Protein AF-A0A179UU86-F1 (afdb_monomer_lite)

Radius of gyration: 27.48 Å; chains: 1; bounding box: 62×88×57 Å

Foldseek 3Di:
DDDPQDWAFLVVLLVVQQVAAFDQPDDLCPVFPLQQLLRLLVSLQVQLLVLVLSRALSQLLCVLQPHDHPSVVNSLVSLLVNLLVNLVSLVPDPPNVVSLVNNLVCLVVGAQQSNLSSVLSSVDNPDSPSVSPCRPPCLRNVLSCVVCNPDDSIDRVLLSVLLSVQVCVCSVPPPRYDRRHSDCVVVCCVNPHDPVVSVVVVVVVLVVLVVVQVVCPVVPDNVSVVVSVVVVVVVVVVVVSCVVSVVVVCVVDDDDPVPPPVVVVPDPCVVVVVVVVVVVVVPDDPDDDDDDDDDDDDDDDDDD

Structure (mmCIF, N/CA/C/O backbone):
data_AF-A0A179UU86-F1
#
_entry.id   AF-A0A179UU86-F1
#
loop_
_atom_site.group_PDB
_atom_site.id
_atom_site.type_symbol
_atom_site.label_atom_id
_atom_site.label_alt_id
_atom_site.label_comp_id
_atom_site.label_asym_id
_atom_site.label_entity_id
_atom_site.label_seq_id
_atom_site.pdbx_PDB_ins_code
_atom_site.Cartn_x
_atom_site.Cartn_y
_atom_site.Cartn_z
_atom_site.occupancy
_atom_site.B_iso_or_equiv
_atom_site.auth_seq_id
_atom_site.auth_comp_id
_atom_site.auth_asym_id
_atom_site.auth_atom_id
_atom_site.pdbx_PDB_model_num
ATOM 1 N N . MET A 1 1 ? -21.259 -6.039 28.667 1.00 32.53 1 MET A N 1
ATOM 2 C CA . MET A 1 1 ? -21.172 -7.362 28.011 1.00 32.53 1 MET A CA 1
ATOM 3 C C . MET A 1 1 ? -19.995 -7.300 27.057 1.00 32.53 1 MET A C 1
ATOM 5 O O . MET A 1 1 ? -20.098 -6.601 26.060 1.00 32.53 1 MET A O 1
ATOM 9 N N . HIS A 1 2 ? -18.867 -7.921 27.401 1.00 35.38 2 HIS A N 1
ATOM 10 C CA . HIS A 1 2 ? -17.726 -8.016 26.491 1.00 35.38 2 HIS A CA 1
ATOM 11 C C . HIS A 1 2 ? -18.063 -9.068 25.434 1.00 35.38 2 HIS A C 1
ATOM 13 O O . HIS A 1 2 ? -18.173 -10.248 25.761 1.00 35.38 2 HIS A O 1
ATOM 19 N N . ALA A 1 3 ? -18.306 -8.635 24.197 1.00 46.94 3 ALA A N 1
ATOM 20 C CA . ALA A 1 3 ? -18.316 -9.547 23.064 1.00 46.94 3 ALA A CA 1
ATOM 21 C C . ALA A 1 3 ? -16.922 -10.180 22.987 1.00 46.94 3 ALA A C 1
ATOM 23 O O . ALA A 1 3 ? -15.922 -9.464 23.037 1.00 46.94 3 ALA A O 1
ATOM 24 N N . SER A 1 4 ? -16.848 -11.510 22.951 1.00 44.50 4 SER A N 1
ATOM 25 C CA . SER A 1 4 ? -15.588 -12.214 22.729 1.00 44.50 4 SER A CA 1
ATOM 26 C C . SER A 1 4 ? -14.979 -11.711 21.425 1.00 44.50 4 SER A C 1
ATOM 28 O O . SER A 1 4 ? -15.522 -11.969 20.354 1.00 44.50 4 SER A O 1
ATOM 30 N N . THR A 1 5 ? -13.876 -10.973 21.520 1.00 59.59 5 THR A N 1
ATOM 31 C CA . THR A 1 5 ? -13.101 -10.536 20.363 1.00 59.59 5 THR A CA 1
ATOM 32 C C . THR A 1 5 ? -12.573 -11.778 19.667 1.00 59.59 5 THR A C 1
ATOM 34 O O . THR A 1 5 ? -11.794 -12.546 20.241 1.00 59.59 5 THR A O 1
ATOM 37 N N . SER A 1 6 ? -13.061 -12.026 18.452 1.00 77.12 6 SER A N 1
ATOM 38 C CA . SER A 1 6 ? -12.552 -13.130 17.651 1.00 77.12 6 SER A CA 1
ATOM 39 C C . SER A 1 6 ? -11.082 -12.853 17.330 1.00 77.12 6 SER A C 1
ATOM 41 O O . SER A 1 6 ? -10.689 -11.728 17.020 1.00 77.12 6 SER A O 1
ATOM 43 N N . ARG A 1 7 ? -10.243 -13.868 17.534 1.00 85.81 7 ARG A N 1
ATOM 44 C CA . ARG A 1 7 ? -8.788 -13.769 17.426 1.00 85.81 7 ARG A CA 1
ATOM 45 C C . ARG A 1 7 ? -8.327 -14.519 16.190 1.00 85.81 7 ARG A C 1
ATOM 47 O O . ARG A 1 7 ? -8.709 -15.671 16.006 1.00 85.81 7 ARG A O 1
ATOM 54 N N . LEU A 1 8 ? -7.483 -13.891 15.381 1.00 86.19 8 LEU A N 1
ATOM 55 C CA . LEU A 1 8 ? -6.856 -14.526 14.223 1.00 86.19 8 LEU A CA 1
ATOM 56 C C . LEU A 1 8 ? -5.473 -15.040 14.607 1.00 86.19 8 LEU A 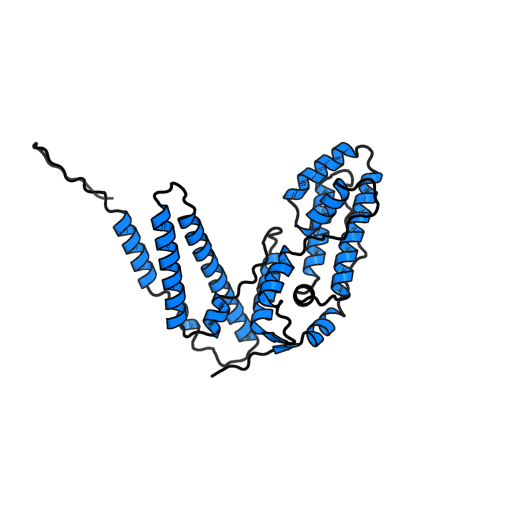C 1
ATOM 58 O O . LEU A 1 8 ? -4.650 -14.279 15.110 1.00 86.19 8 LEU A O 1
ATOM 62 N N . SER A 1 9 ? -5.217 -16.324 14.371 1.00 90.75 9 SER A N 1
ATOM 63 C CA . SER A 1 9 ? -3.893 -16.922 14.551 1.00 90.75 9 SER A CA 1
ATOM 64 C C . SER A 1 9 ? -2.966 -16.524 13.404 1.00 90.75 9 SER A C 1
ATOM 66 O O . SER A 1 9 ? -3.339 -16.643 12.234 1.00 90.75 9 SER A O 1
ATOM 68 N N . LEU A 1 10 ? -1.740 -16.103 13.730 1.00 90.00 10 LEU A N 1
ATOM 69 C CA . LEU A 1 10 ? -0.718 -15.833 12.714 1.00 90.00 10 LEU A CA 1
ATOM 70 C C . LEU A 1 10 ? -0.352 -17.097 11.925 1.00 90.00 10 LEU A C 1
ATOM 72 O O . LEU A 1 10 ? -0.139 -17.014 10.722 1.00 90.00 10 LEU A O 1
ATOM 76 N N . ASP A 1 11 ? -0.350 -18.266 12.568 1.00 90.56 11 ASP A N 1
ATOM 77 C CA . ASP A 1 11 ? 0.015 -19.529 11.913 1.00 90.56 11 ASP A CA 1
ATOM 78 C C . ASP A 1 11 ? -1.066 -19.984 10.917 1.00 90.56 11 ASP A C 1
ATOM 80 O O . ASP A 1 11 ? -0.765 -20.577 9.880 1.00 90.56 11 ASP A O 1
ATOM 84 N N . ASP A 1 12 ? -2.340 -19.709 11.219 1.00 88.88 12 ASP A N 1
ATOM 85 C CA . ASP A 1 12 ? -3.440 -19.973 10.285 1.00 88.88 12 ASP A CA 1
ATOM 86 C C . ASP A 1 12 ? -3.384 -19.007 9.099 1.00 88.88 12 ASP A C 1
ATOM 88 O O . ASP A 1 12 ? -3.615 -19.410 7.957 1.00 88.88 12 ASP A O 1
ATOM 92 N N . MET A 1 13 ? -3.029 -17.745 9.362 1.00 89.56 13 MET A N 1
ATOM 93 C CA . MET A 1 13 ? -2.826 -16.737 8.328 1.00 89.56 13 MET A CA 1
ATOM 94 C C . MET A 1 13 ? -1.683 -17.141 7.396 1.00 89.56 13 MET A C 1
ATOM 96 O O . MET A 1 13 ? -1.880 -17.183 6.186 1.00 89.56 13 MET A O 1
ATOM 100 N N . GLU A 1 14 ? -0.537 -17.536 7.941 1.00 89.69 14 GLU A N 1
ATOM 101 C CA . GLU A 1 14 ? 0.630 -18.011 7.192 1.00 89.69 14 GLU A CA 1
ATOM 102 C C . GLU A 1 14 ? 0.293 -19.225 6.310 1.00 89.69 14 GLU A C 1
ATOM 104 O O . GLU A 1 14 ? 0.578 -19.234 5.111 1.00 89.69 14 GLU A O 1
ATOM 109 N N . ARG A 1 15 ? -0.450 -20.200 6.853 1.00 89.94 15 ARG A N 1
ATOM 110 C CA . ARG A 1 15 ? -0.972 -21.341 6.079 1.00 89.94 15 ARG A CA 1
ATOM 111 C C . ARG A 1 15 ? -1.966 -20.951 4.980 1.00 89.94 15 ARG A C 1
ATOM 113 O O . ARG A 1 15 ? -2.156 -21.720 4.037 1.00 89.94 15 ARG A O 1
ATOM 120 N N . SER A 1 16 ? -2.647 -19.813 5.111 1.00 88.62 16 SER A N 1
ATOM 121 C CA . SER A 1 16 ? -3.589 -19.331 4.095 1.00 88.62 16 SER A CA 1
ATOM 122 C C . SER A 1 16 ? -2.880 -18.667 2.911 1.00 88.62 16 SER A C 1
ATOM 124 O O . SER A 1 16 ? -3.319 -18.844 1.777 1.00 88.62 16 SER A O 1
ATOM 126 N N . VAL A 1 17 ? -1.765 -17.965 3.153 1.00 91.00 17 VAL A N 1
ATOM 127 C CA . VAL A 1 17 ? -0.984 -17.300 2.095 1.00 91.00 17 VAL A CA 1
ATOM 128 C C . VAL A 1 17 ? 0.009 -18.215 1.392 1.00 91.00 17 VAL A C 1
ATOM 130 O O . VAL A 1 17 ? 0.311 -17.966 0.231 1.00 91.00 17 VAL A O 1
ATOM 133 N N . SER A 1 18 ? 0.458 -19.301 2.024 1.00 85.25 18 SER A N 1
ATOM 134 C CA . SER A 1 18 ? 1.413 -20.245 1.419 1.00 85.25 18 SER A CA 1
ATOM 135 C C . SER A 1 18 ? 0.889 -21.006 0.193 1.00 85.25 18 SER A C 1
ATOM 137 O O . SER A 1 18 ? 1.647 -21.707 -0.466 1.00 85.25 18 SER A O 1
ATOM 139 N N . LYS A 1 19 ? -0.407 -20.897 -0.118 1.00 80.69 19 LYS A N 1
ATOM 140 C CA . LYS A 1 19 ? -1.048 -21.556 -1.270 1.00 80.69 19 LYS A CA 1
ATOM 141 C C . LYS A 1 19 ? -1.190 -20.650 -2.492 1.00 80.69 19 LYS A C 1
ATOM 143 O O . LYS A 1 19 ? -1.801 -21.061 -3.474 1.00 80.69 19 LYS A O 1
ATOM 148 N N . ILE A 1 20 ? -0.748 -19.401 -2.388 1.00 84.19 20 ILE A N 1
ATOM 149 C CA . ILE A 1 20 ? -0.939 -18.393 -3.424 1.00 84.19 20 ILE A CA 1
ATOM 150 C C . ILE A 1 20 ? 0.358 -18.274 -4.210 1.00 84.19 20 ILE A C 1
ATOM 152 O O . ILE A 1 20 ? 1.398 -17.960 -3.640 1.00 84.19 20 ILE A O 1
ATOM 156 N N . ASP A 1 21 ? 0.256 -18.456 -5.521 1.00 81.38 21 ASP A N 1
ATOM 157 C CA . ASP A 1 21 ? 1.345 -18.215 -6.459 1.00 81.38 21 ASP A CA 1
ATOM 158 C C . ASP A 1 21 ? 1.083 -16.925 -7.240 1.00 81.38 21 ASP A C 1
ATOM 160 O O . ASP A 1 21 ? -0.046 -16.648 -7.654 1.00 81.38 21 ASP A O 1
ATOM 164 N N . LEU A 1 22 ? 2.135 -16.134 -7.465 1.00 78.81 22 LEU A N 1
ATOM 165 C CA . LEU A 1 22 ? 2.060 -14.964 -8.339 1.00 78.81 22 LEU A CA 1
ATOM 166 C C . LEU A 1 22 ? 2.328 -15.379 -9.799 1.00 78.81 22 LEU A C 1
ATOM 168 O O . LEU A 1 22 ? 3.228 -16.175 -10.063 1.00 78.81 22 LEU A O 1
ATOM 172 N N . PRO A 1 23 ? 1.603 -14.832 -10.784 1.00 68.50 23 PRO A N 1
ATOM 173 C CA . PRO A 1 23 ? 1.834 -15.108 -12.195 1.00 68.50 23 PRO A CA 1
ATOM 174 C C . PRO A 1 23 ? 3.045 -14.308 -12.711 1.00 68.50 23 PRO A C 1
ATOM 176 O O . PRO A 1 23 ? 2.948 -13.121 -13.017 1.00 68.50 23 PRO A O 1
ATOM 179 N N . TYR A 1 24 ? 4.201 -14.967 -12.832 1.00 65.12 24 TYR A N 1
ATOM 180 C CA . TYR A 1 24 ? 5.476 -14.355 -13.263 1.00 65.12 24 TYR A CA 1
ATOM 181 C C . TYR A 1 24 ? 5.696 -14.284 -14.776 1.00 65.12 24 TYR A C 1
ATOM 183 O O . TYR A 1 24 ? 6.630 -13.619 -15.244 1.00 65.12 24 TYR A O 1
ATOM 191 N N . GLU A 1 25 ? 4.921 -15.047 -15.542 1.00 63.62 25 GLU A N 1
ATOM 192 C CA . GLU A 1 25 ? 5.372 -15.502 -16.860 1.00 63.62 25 GLU A CA 1
ATOM 193 C C . GLU A 1 25 ? 5.360 -14.401 -17.924 1.00 63.62 25 GLU A C 1
ATOM 195 O O . GLU A 1 25 ? 6.205 -14.392 -18.821 1.00 63.62 25 GLU A O 1
ATOM 200 N N . ALA A 1 26 ? 4.479 -13.407 -17.801 1.00 73.88 26 ALA A N 1
ATOM 201 C CA . ALA A 1 26 ? 4.407 -12.324 -18.770 1.00 73.88 26 ALA A CA 1
ATOM 202 C C . ALA A 1 26 ? 5.533 -11.298 -18.551 1.00 73.88 26 ALA A C 1
ATOM 204 O O . ALA A 1 26 ? 5.714 -10.739 -17.466 1.00 73.88 26 ALA A O 1
ATOM 205 N N . ASN A 1 27 ? 6.299 -11.008 -19.605 1.00 83.38 27 ASN A N 1
ATOM 206 C CA . ASN A 1 27 ? 7.187 -9.850 -19.620 1.00 83.38 27 ASN A CA 1
ATOM 207 C C . ASN A 1 27 ? 6.409 -8.610 -20.080 1.00 83.38 27 ASN A C 1
ATOM 209 O O . ASN A 1 27 ? 6.135 -8.504 -21.279 1.00 83.38 27 ASN A O 1
ATOM 213 N N . PRO A 1 28 ? 6.107 -7.647 -19.182 1.00 86.12 28 PRO A N 1
ATOM 214 C CA . PRO A 1 28 ? 5.297 -6.483 -19.535 1.00 86.12 28 PRO A CA 1
ATOM 215 C C . PRO A 1 28 ? 5.978 -5.571 -20.562 1.00 86.12 28 PRO A C 1
ATOM 217 O O . PRO 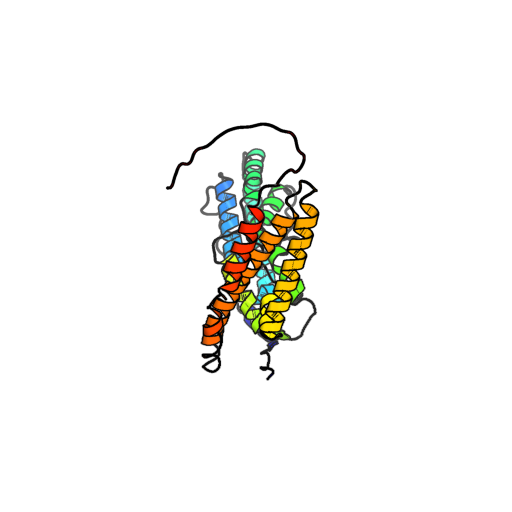A 1 28 ? 5.312 -4.746 -21.169 1.00 86.12 28 PRO A O 1
ATOM 220 N N . LEU A 1 29 ? 7.286 -5.728 -20.796 1.00 86.75 29 LEU A N 1
ATOM 221 C CA . LEU A 1 29 ? 8.045 -4.931 -21.759 1.00 86.75 29 LEU A CA 1
ATOM 222 C C . LEU A 1 29 ? 8.062 -5.522 -23.180 1.00 86.75 29 LEU A C 1
ATOM 224 O O . LEU A 1 29 ? 8.623 -4.905 -24.075 1.00 86.75 29 LEU A O 1
ATOM 228 N N . THR A 1 30 ? 7.480 -6.707 -23.413 1.00 82.88 30 THR A N 1
ATOM 229 C CA . THR A 1 30 ? 7.505 -7.358 -24.746 1.00 82.88 30 THR A CA 1
ATOM 230 C C . THR A 1 30 ? 6.555 -6.737 -25.766 1.00 82.88 30 THR A C 1
ATOM 232 O O . THR A 1 30 ? 6.825 -6.805 -26.959 1.00 82.88 30 THR A O 1
ATOM 235 N N . VAL A 1 31 ? 5.454 -6.139 -25.308 1.00 77.31 31 VAL A N 1
ATOM 236 C CA . VAL A 1 31 ? 4.371 -5.611 -26.164 1.00 77.31 31 VAL A CA 1
ATOM 237 C C . VAL A 1 31 ? 4.439 -4.081 -26.283 1.00 77.31 31 VAL A C 1
ATOM 239 O O . VAL A 1 31 ? 3.576 -3.441 -26.874 1.00 77.31 31 VAL A O 1
ATOM 242 N N . VAL A 1 32 ? 5.462 -3.468 -25.693 1.00 83.00 32 VAL A N 1
ATOM 243 C CA . VAL A 1 32 ? 5.551 -2.020 -25.498 1.00 83.00 32 VAL A CA 1
ATOM 244 C C . VAL A 1 32 ? 6.587 -1.445 -26.449 1.00 83.00 32 VAL A C 1
ATOM 246 O O . VAL A 1 32 ? 7.611 -2.075 -26.703 1.00 83.00 32 VAL A O 1
ATOM 249 N N . SER A 1 33 ? 6.339 -0.235 -26.955 1.00 83.06 33 SER A N 1
ATOM 250 C CA . SER A 1 33 ? 7.352 0.522 -27.690 1.00 83.06 33 SER A CA 1
ATOM 251 C C . SER A 1 33 ? 8.549 0.775 -26.776 1.00 83.06 33 SER A C 1
ATOM 253 O O . SER A 1 33 ? 8.521 1.643 -25.907 1.00 83.06 33 SER A O 1
ATOM 255 N N . THR A 1 34 ? 9.610 -0.010 -26.946 1.00 79.19 34 THR A N 1
ATOM 256 C CA . THR A 1 34 ? 10.793 0.050 -26.082 1.00 79.19 34 THR A CA 1
ATOM 257 C C . THR A 1 34 ? 11.642 1.297 -26.307 1.00 79.19 34 THR A C 1
ATOM 259 O O . THR A 1 34 ? 12.596 1.519 -25.567 1.00 79.19 34 THR A O 1
ATOM 262 N N . THR A 1 35 ? 11.309 2.083 -27.332 1.00 81.75 35 THR A N 1
ATOM 263 C CA . THR A 1 35 ? 11.912 3.382 -27.643 1.00 81.75 35 THR A CA 1
ATOM 264 C C . THR A 1 35 ? 11.160 4.554 -27.018 1.00 81.75 35 THR A C 1
ATOM 266 O O . THR A 1 35 ? 11.633 5.680 -27.102 1.00 81.75 35 THR A O 1
ATOM 269 N N . ASP A 1 36 ? 9.998 4.311 -26.405 1.00 88.94 36 ASP A N 1
ATOM 270 C CA . ASP A 1 36 ? 9.203 5.316 -25.700 1.00 88.94 36 ASP A CA 1
ATOM 271 C C . ASP A 1 36 ? 9.325 5.111 -24.183 1.00 88.94 36 ASP A C 1
ATOM 273 O O . ASP A 1 36 ? 8.823 4.137 -23.611 1.00 88.94 36 ASP A O 1
ATOM 277 N N . ALA A 1 37 ? 10.005 6.047 -23.519 1.00 90.94 37 ALA A N 1
ATOM 278 C CA . ALA A 1 37 ? 10.230 5.997 -22.082 1.00 90.94 37 ALA A CA 1
ATOM 279 C C . ALA A 1 37 ? 8.924 6.061 -21.270 1.00 90.94 37 ALA A C 1
ATOM 281 O O . ALA A 1 37 ? 8.819 5.392 -20.239 1.00 90.94 37 ALA A O 1
ATOM 282 N N . HIS A 1 38 ? 7.908 6.794 -21.741 1.00 91.69 38 HIS A N 1
ATOM 283 C CA . HIS A 1 38 ? 6.604 6.860 -21.080 1.00 91.69 38 HIS A CA 1
ATOM 284 C C . HIS A 1 38 ? 5.863 5.532 -21.177 1.00 91.69 38 HIS A C 1
ATOM 286 O O . HIS A 1 38 ? 5.294 5.072 -20.185 1.00 91.69 38 HIS A O 1
ATOM 292 N N . ALA A 1 39 ? 5.903 4.886 -22.343 1.00 92.00 39 ALA A N 1
ATOM 293 C CA . ALA A 1 39 ? 5.283 3.582 -22.532 1.00 92.00 39 ALA A CA 1
ATOM 294 C C . ALA A 1 39 ? 5.942 2.516 -21.638 1.00 92.00 39 ALA A C 1
ATOM 296 O O . ALA A 1 39 ? 5.245 1.737 -20.980 1.00 92.00 39 ALA A O 1
ATOM 297 N N . VAL A 1 40 ? 7.277 2.521 -21.544 1.00 92.88 40 VAL A N 1
ATOM 298 C CA . VAL A 1 40 ? 8.033 1.634 -20.644 1.00 92.88 40 VAL A CA 1
ATOM 299 C C . VAL A 1 40 ? 7.691 1.901 -19.177 1.00 92.88 40 VAL A C 1
ATOM 301 O O . VAL A 1 40 ? 7.407 0.956 -18.438 1.00 92.88 40 VAL A O 1
ATOM 304 N N . ALA A 1 41 ? 7.664 3.166 -18.753 1.00 93.12 41 ALA A N 1
ATOM 305 C CA . ALA A 1 41 ? 7.298 3.537 -17.390 1.00 93.12 41 ALA A CA 1
ATOM 306 C C . ALA A 1 41 ? 5.874 3.090 -17.038 1.00 93.12 41 ALA A C 1
ATOM 308 O O . ALA A 1 41 ? 5.667 2.463 -16.001 1.00 93.12 41 ALA A O 1
ATOM 309 N N . HIS A 1 42 ? 4.908 3.334 -17.926 1.00 92.38 42 HIS A N 1
ATOM 310 C CA . HIS A 1 42 ? 3.516 2.926 -17.744 1.00 92.38 42 HIS A CA 1
ATOM 311 C C . HIS A 1 42 ? 3.359 1.400 -17.654 1.00 92.38 42 HIS A C 1
ATOM 313 O O . HIS A 1 42 ? 2.558 0.897 -16.862 1.00 92.38 42 HIS A O 1
ATOM 319 N N . ALA A 1 43 ? 4.125 0.647 -18.446 1.00 92.69 43 ALA A N 1
ATOM 320 C CA . ALA A 1 43 ? 4.113 -0.809 -18.403 1.00 92.69 43 ALA A CA 1
ATOM 321 C C . ALA A 1 43 ? 4.652 -1.346 -17.073 1.00 92.69 43 ALA A C 1
ATOM 323 O O . ALA A 1 43 ? 4.038 -2.235 -16.485 1.00 92.69 43 ALA A O 1
ATOM 324 N N . ILE A 1 44 ? 5.752 -0.780 -16.567 1.00 92.25 44 ILE A N 1
ATOM 325 C CA . ILE A 1 44 ? 6.297 -1.124 -15.247 1.00 92.25 44 ILE A CA 1
ATOM 326 C C . ILE A 1 44 ? 5.303 -0.739 -14.149 1.00 92.25 44 ILE A C 1
ATOM 328 O O . ILE A 1 44 ? 5.013 -1.564 -13.292 1.00 92.25 44 ILE A O 1
ATOM 332 N N . ASP A 1 45 ? 4.741 0.468 -14.204 1.00 91.75 45 ASP A N 1
ATOM 333 C CA . ASP A 1 45 ? 3.739 0.970 -13.259 1.00 91.75 45 ASP A CA 1
ATOM 334 C C . ASP A 1 45 ? 2.516 0.051 -13.168 1.00 91.75 45 ASP A C 1
ATOM 336 O O . ASP A 1 45 ? 2.119 -0.379 -12.086 1.00 91.75 45 ASP A O 1
ATOM 340 N N . THR A 1 46 ? 1.966 -0.341 -14.315 1.00 90.25 46 THR A N 1
ATOM 341 C CA . THR A 1 46 ? 0.830 -1.268 -14.384 1.00 90.25 46 THR A CA 1
ATOM 342 C C . THR A 1 46 ? 1.202 -2.653 -13.852 1.00 90.25 46 THR A C 1
ATOM 344 O O . THR A 1 46 ? 0.435 -3.265 -13.109 1.00 90.25 46 THR A O 1
ATOM 347 N N . ALA A 1 47 ? 2.390 -3.141 -14.206 1.00 91.06 47 ALA A N 1
ATOM 348 C CA . ALA A 1 47 ? 2.879 -4.457 -13.826 1.00 91.06 47 ALA A CA 1
ATOM 349 C C . ALA A 1 47 ? 3.148 -4.583 -12.319 1.00 91.06 47 ALA A C 1
ATOM 351 O O . ALA A 1 47 ? 2.792 -5.602 -11.727 1.00 91.06 47 ALA A O 1
ATOM 352 N N . THR A 1 48 ? 3.757 -3.574 -11.689 1.00 90.31 48 THR A N 1
ATOM 353 C CA . THR A 1 48 ? 4.006 -3.577 -10.239 1.00 90.31 48 THR A CA 1
ATOM 354 C C . THR A 1 48 ? 2.711 -3.394 -9.452 1.00 90.31 48 THR A C 1
ATOM 356 O O . THR A 1 48 ? 2.502 -4.089 -8.458 1.00 90.31 48 THR A O 1
ATOM 359 N N . TRP A 1 49 ? 1.796 -2.540 -9.927 1.00 88.06 49 TRP A N 1
ATOM 360 C CA . TRP A 1 49 ? 0.488 -2.352 -9.295 1.00 88.06 49 TRP A CA 1
ATOM 361 C C . TRP A 1 49 ? -0.373 -3.616 -9.353 1.00 88.06 49 TRP A C 1
ATOM 363 O O . TRP A 1 49 ? -0.967 -4.019 -8.356 1.00 88.06 49 TRP A O 1
ATOM 373 N N . SER A 1 50 ? -0.405 -4.283 -10.510 1.00 88.75 50 SER A N 1
ATOM 374 C CA . SER A 1 50 ? -1.160 -5.525 -10.689 1.00 88.75 50 SER A CA 1
ATOM 375 C C . SER A 1 50 ? -0.689 -6.628 -9.742 1.00 88.75 50 SER A C 1
ATOM 377 O O . SER A 1 50 ? -1.517 -7.345 -9.186 1.00 88.75 50 SER A O 1
ATOM 379 N N . VAL A 1 51 ? 0.622 -6.751 -9.522 1.00 89.81 51 VAL A N 1
ATOM 380 C CA . VAL A 1 51 ? 1.170 -7.742 -8.591 1.00 89.81 51 VAL A CA 1
ATOM 381 C C . VAL A 1 51 ? 0.910 -7.360 -7.131 1.00 89.81 51 VAL A C 1
ATOM 383 O O . VAL A 1 51 ? 0.568 -8.238 -6.344 1.00 89.81 51 VAL A O 1
ATOM 386 N N . LEU A 1 52 ? 0.970 -6.073 -6.766 1.00 89.69 52 LEU A N 1
ATOM 387 C CA . LEU A 1 52 ? 0.576 -5.608 -5.426 1.00 89.69 52 LEU A CA 1
ATOM 388 C C . LEU A 1 52 ? -0.853 -6.038 -5.070 1.00 89.69 52 LEU A C 1
ATOM 390 O O . LEU A 1 52 ? -1.084 -6.490 -3.951 1.00 89.69 52 LEU A O 1
ATOM 394 N N . LEU A 1 53 ? -1.789 -5.946 -6.018 1.00 87.38 53 LEU A N 1
ATOM 395 C CA . LEU A 1 53 ? -3.194 -6.314 -5.804 1.00 87.38 53 LEU A CA 1
ATOM 396 C C . LEU A 1 53 ? -3.435 -7.820 -5.660 1.00 87.38 53 LEU A C 1
ATOM 398 O O . LEU A 1 53 ? -4.478 -8.225 -5.152 1.00 87.38 53 LEU A O 1
ATOM 402 N N . GLN A 1 54 ? -2.487 -8.647 -6.092 1.00 89.19 54 GLN A N 1
ATOM 403 C CA . GLN A 1 54 ? -2.567 -10.100 -5.946 1.00 89.19 54 GLN A CA 1
ATOM 404 C C . GLN A 1 54 ? -2.027 -10.580 -4.599 1.00 89.19 54 GLN A C 1
ATOM 406 O O . GLN A 1 54 ? -2.390 -11.664 -4.144 1.00 89.19 54 GLN A O 1
ATOM 411 N N . VAL A 1 55 ? -1.196 -9.772 -3.934 1.00 91.62 55 VAL A N 1
ATOM 412 C CA . VAL A 1 55 ? -0.735 -10.061 -2.577 1.00 91.62 55 VAL A CA 1
ATOM 413 C C . VAL A 1 55 ? -1.867 -9.731 -1.598 1.00 91.62 55 VAL A C 1
ATOM 415 O O . VAL A 1 55 ? -2.235 -8.561 -1.450 1.00 91.62 55 VAL A O 1
ATOM 418 N N . PRO A 1 56 ? -2.437 -10.727 -0.897 1.00 92.81 56 PRO A N 1
ATOM 419 C CA . PRO A 1 56 ? -3.520 -10.478 0.037 1.00 92.81 56 PRO A CA 1
ATOM 420 C C . PRO A 1 56 ? -3.013 -9.689 1.243 1.00 92.81 56 PRO A C 1
ATOM 422 O O . PRO A 1 56 ? -1.862 -9.812 1.665 1.00 92.81 56 PRO A O 1
ATOM 425 N N . PHE A 1 57 ? -3.919 -8.945 1.874 1.00 93.25 57 PHE A N 1
ATOM 426 C CA . PHE A 1 57 ? -3.622 -8.147 3.064 1.00 93.25 57 PHE A CA 1
ATOM 427 C C . PHE A 1 57 ? -2.938 -8.947 4.188 1.00 93.25 57 PHE A C 1
ATOM 429 O O . PHE A 1 57 ? -2.044 -8.442 4.858 1.00 93.25 57 PHE A O 1
ATOM 436 N N . ALA A 1 58 ? -3.295 -10.225 4.336 1.00 94.19 58 ALA A N 1
ATOM 437 C CA . ALA A 1 58 ? -2.657 -11.160 5.259 1.00 94.19 58 ALA A CA 1
ATOM 438 C C . ALA A 1 58 ? -1.122 -11.227 5.115 1.00 94.19 58 ALA A C 1
ATOM 440 O O . ALA A 1 58 ? -0.414 -11.179 6.118 1.00 94.19 58 ALA A O 1
ATOM 441 N N . ALA A 1 59 ? -0.597 -11.291 3.887 1.00 94.62 59 ALA A N 1
ATOM 442 C CA . ALA A 1 59 ? 0.849 -11.330 3.652 1.00 94.62 59 ALA A CA 1
ATOM 443 C C . ALA A 1 59 ? 1.529 -10.015 4.053 1.00 94.62 59 ALA A C 1
ATOM 445 O O . ALA A 1 59 ? 2.606 -10.036 4.647 1.00 94.62 59 ALA A O 1
ATOM 446 N N . TRP A 1 60 ? 0.877 -8.875 3.801 1.00 94.25 60 TRP A N 1
ATOM 447 C CA . TRP A 1 60 ? 1.370 -7.563 4.227 1.00 94.25 60 TRP A CA 1
ATOM 448 C C . TRP A 1 60 ? 1.445 -7.439 5.749 1.00 94.25 60 TRP A C 1
ATOM 450 O O . TRP A 1 60 ? 2.433 -6.932 6.278 1.00 94.25 60 TRP A O 1
ATOM 460 N N . VAL A 1 61 ? 0.436 -7.951 6.459 1.00 94.00 61 VAL A N 1
ATOM 461 C CA . VAL A 1 61 ? 0.428 -7.999 7.927 1.00 94.00 61 VAL A CA 1
ATOM 462 C C . VAL A 1 61 ? 1.536 -8.910 8.453 1.00 94.00 61 VAL A C 1
ATOM 464 O O . VAL A 1 61 ? 2.280 -8.490 9.336 1.00 94.00 61 VAL A O 1
ATOM 467 N N . LEU A 1 62 ? 1.695 -10.116 7.893 1.00 93.12 62 LEU A N 1
ATOM 468 C CA . LEU A 1 62 ? 2.772 -11.040 8.269 1.00 93.12 62 LEU A CA 1
ATOM 469 C C . LEU A 1 62 ? 4.150 -10.398 8.075 1.00 93.12 62 LEU A C 1
ATOM 471 O O . LEU A 1 62 ? 4.957 -10.394 9.006 1.00 93.12 62 LEU A O 1
ATOM 475 N N . LYS A 1 63 ? 4.378 -9.745 6.928 1.00 93.06 63 LYS A N 1
ATOM 476 C CA . LYS A 1 63 ? 5.619 -9.007 6.674 1.00 93.06 63 LYS A CA 1
ATOM 477 C C . LYS A 1 63 ? 5.844 -7.897 7.704 1.00 93.06 63 LYS A C 1
ATOM 479 O O . LYS A 1 63 ? 6.954 -7.761 8.213 1.00 93.06 63 LYS A O 1
ATOM 484 N N . ALA A 1 64 ? 4.806 -7.131 8.040 1.00 92.12 64 ALA A N 1
ATOM 485 C CA . ALA A 1 64 ? 4.885 -6.028 8.999 1.00 92.12 64 ALA A CA 1
ATOM 486 C C . ALA A 1 64 ? 5.204 -6.477 10.437 1.00 92.12 64 ALA A C 1
ATOM 488 O O . ALA A 1 64 ? 5.809 -5.714 11.191 1.00 92.12 64 ALA A O 1
ATOM 489 N N . VAL A 1 65 ? 4.832 -7.706 10.816 1.00 91.94 65 VAL A N 1
ATOM 490 C CA . VAL A 1 65 ? 5.192 -8.309 12.116 1.00 91.94 65 VAL A CA 1
ATOM 491 C C . VAL A 1 65 ? 6.499 -9.112 12.075 1.00 91.94 65 VAL A C 1
ATOM 493 O O . VAL A 1 65 ? 6.846 -9.769 13.057 1.00 91.94 65 VAL A O 1
ATOM 496 N N . GLY A 1 66 ? 7.236 -9.062 10.961 1.00 89.62 66 GLY A N 1
ATOM 497 C CA . GLY A 1 66 ? 8.530 -9.728 10.804 1.00 89.62 66 GLY A CA 1
ATOM 498 C C . GLY A 1 66 ? 8.447 -11.221 10.479 1.00 89.62 66 GLY A C 1
ATOM 499 O O . GLY A 1 66 ? 9.413 -11.940 10.721 1.00 89.62 66 GLY A O 1
ATOM 500 N N . ARG A 1 67 ? 7.312 -11.703 9.957 1.00 90.25 67 ARG A N 1
ATOM 501 C CA . ARG A 1 67 ? 7.180 -13.057 9.406 1.00 90.25 67 ARG A CA 1
ATOM 502 C C . ARG A 1 67 ? 7.311 -13.013 7.889 1.00 90.25 67 ARG A C 1
ATOM 504 O O . ARG A 1 67 ? 6.415 -12.538 7.190 1.00 90.25 67 ARG A O 1
ATOM 511 N N . ASP A 1 68 ? 8.434 -13.513 7.396 1.00 88.06 68 ASP A N 1
ATOM 512 C CA . ASP A 1 68 ? 8.649 -13.691 5.966 1.00 88.06 68 ASP A CA 1
ATOM 513 C C . ASP A 1 68 ? 7.832 -14.879 5.447 1.00 88.06 68 ASP A C 1
ATOM 515 O O . ASP A 1 68 ? 7.603 -15.855 6.158 1.00 88.06 68 ASP A O 1
ATOM 519 N N . THR A 1 69 ? 7.343 -14.766 4.215 1.00 89.88 69 THR A N 1
ATOM 520 C CA . THR A 1 69 ? 6.531 -15.799 3.562 1.00 89.88 69 THR A CA 1
ATOM 521 C C . THR A 1 69 ? 7.030 -15.997 2.141 1.00 89.88 69 THR A C 1
ATOM 523 O O . THR A 1 69 ? 7.438 -15.026 1.497 1.00 89.88 69 THR A O 1
ATOM 526 N N . ASP A 1 70 ? 6.905 -17.219 1.623 1.00 89.88 70 ASP A N 1
ATOM 527 C CA . ASP A 1 70 ? 7.299 -17.549 0.248 1.00 89.88 70 ASP A CA 1
ATOM 528 C C . ASP A 1 70 ? 6.616 -16.639 -0.783 1.00 89.88 70 ASP A C 1
ATOM 530 O O . ASP A 1 70 ? 7.216 -16.306 -1.802 1.00 89.88 70 ASP A O 1
ATOM 534 N N . LEU A 1 71 ? 5.385 -16.185 -0.499 1.00 91.19 71 LEU A N 1
ATOM 535 C CA . LEU A 1 71 ? 4.633 -15.234 -1.324 1.00 91.19 71 LEU A CA 1
ATOM 536 C C . LEU A 1 71 ? 5.265 -13.831 -1.347 1.00 91.19 71 LEU A C 1
ATOM 538 O O . LEU A 1 71 ? 5.269 -13.168 -2.386 1.00 91.19 71 LEU A O 1
ATOM 542 N N . MET A 1 72 ? 5.811 -13.364 -0.224 1.00 91.25 72 MET A N 1
ATOM 543 C CA . MET A 1 72 ? 6.528 -12.087 -0.186 1.00 91.25 72 MET A CA 1
ATOM 544 C C . MET A 1 72 ? 7.883 -12.194 -0.887 1.00 91.25 72 MET A C 1
ATOM 546 O O . MET A 1 72 ? 8.247 -11.286 -1.632 1.00 91.25 72 MET A O 1
ATOM 550 N N . ASP A 1 73 ? 8.600 -13.307 -0.729 1.00 89.06 73 ASP A N 1
ATOM 551 C CA . ASP A 1 73 ? 9.857 -13.557 -1.450 1.00 89.06 73 ASP A CA 1
ATOM 552 C C . ASP A 1 73 ? 9.636 -13.570 -2.963 1.00 89.06 73 ASP A C 1
ATOM 554 O O . ASP A 1 73 ? 10.319 -12.883 -3.727 1.00 89.06 73 ASP A O 1
ATOM 558 N N . SER A 1 74 ? 8.593 -14.282 -3.364 1.00 89.25 74 SER A N 1
ATOM 559 C CA . SER A 1 74 ? 7.956 -14.259 -4.670 1.00 89.25 74 SER A CA 1
ATOM 560 C C . SER A 1 74 ? 7.711 -12.832 -5.196 1.00 89.25 74 SER A C 1
ATOM 562 O O . SER A 1 74 ? 8.205 -12.438 -6.260 1.00 89.25 74 SER A O 1
ATOM 564 N N . PHE A 1 75 ? 7.019 -12.006 -4.410 1.00 90.94 75 PHE A N 1
ATOM 565 C CA . PHE A 1 75 ? 6.740 -10.608 -4.733 1.00 90.94 75 PHE A CA 1
ATOM 566 C C . PHE A 1 75 ? 8.021 -9.783 -4.956 1.00 90.94 75 PHE A C 1
ATOM 568 O O . PHE A 1 75 ? 8.116 -9.035 -5.937 1.00 90.94 75 PHE A O 1
ATOM 575 N N . PHE A 1 76 ? 9.040 -9.931 -4.105 1.00 89.50 76 PHE A N 1
ATOM 576 C CA . PHE A 1 76 ? 10.326 -9.248 -4.287 1.00 89.50 76 PHE A CA 1
ATOM 577 C C . PHE A 1 76 ? 11.067 -9.739 -5.532 1.00 89.50 76 PHE A C 1
ATOM 579 O O . PHE A 1 76 ? 11.660 -8.940 -6.267 1.00 89.50 76 PHE A O 1
ATOM 586 N N . TRP A 1 77 ? 11.014 -11.043 -5.803 1.00 87.94 77 TRP A N 1
ATOM 587 C CA . TRP A 1 77 ? 11.656 -11.638 -6.966 1.00 87.94 77 TRP A CA 1
ATOM 588 C C . TRP A 1 77 ? 11.065 -11.104 -8.274 1.00 87.94 77 TRP A C 1
ATOM 590 O O . TRP A 1 77 ? 11.822 -10.753 -9.181 1.00 87.94 77 TRP A O 1
ATOM 600 N N . TYR A 1 78 ? 9.740 -10.935 -8.349 1.00 89.50 78 TYR A N 1
ATOM 601 C CA . TYR A 1 78 ? 9.076 -10.307 -9.496 1.00 89.50 78 TYR A CA 1
ATOM 602 C C . TYR A 1 78 ? 9.643 -8.914 -9.804 1.00 89.50 78 TYR A C 1
ATOM 604 O O . TYR A 1 78 ? 10.046 -8.626 -10.933 1.00 89.50 78 TYR A O 1
ATOM 612 N N . HIS A 1 79 ? 9.735 -8.052 -8.789 1.00 89.62 79 HIS A N 1
ATOM 613 C CA . HIS A 1 79 ? 10.241 -6.688 -8.957 1.00 89.62 79 HIS A CA 1
ATOM 614 C C . HIS A 1 79 ? 11.720 -6.672 -9.353 1.00 89.62 79 HIS A C 1
ATOM 616 O O . HIS A 1 79 ? 12.138 -5.878 -10.200 1.00 89.62 79 HIS A O 1
ATOM 622 N N . ARG A 1 80 ? 12.514 -7.601 -8.812 1.00 87.50 80 ARG A N 1
ATOM 623 C CA . ARG A 1 80 ? 13.902 -7.799 -9.235 1.00 87.50 80 ARG A CA 1
ATOM 624 C C . ARG A 1 80 ? 13.992 -8.231 -10.699 1.00 87.50 80 ARG A C 1
ATOM 626 O O . ARG A 1 80 ? 14.827 -7.702 -11.433 1.00 87.50 80 ARG A O 1
ATOM 633 N N . ALA A 1 81 ? 13.139 -9.154 -11.138 1.00 87.81 81 ALA A N 1
ATOM 634 C CA . ALA A 1 81 ? 13.079 -9.595 -12.527 1.00 87.81 81 ALA A CA 1
ATOM 635 C C . ALA A 1 81 ? 12.689 -8.446 -13.473 1.00 87.81 81 ALA A C 1
ATOM 637 O O . ALA A 1 81 ? 13.291 -8.308 -14.540 1.00 87.81 81 ALA A O 1
ATOM 638 N N . LEU A 1 82 ? 11.753 -7.575 -13.072 1.00 89.56 82 LEU A N 1
ATOM 639 C CA . LEU A 1 82 ? 11.437 -6.346 -13.811 1.00 89.56 82 LEU A CA 1
ATOM 640 C C . LEU A 1 82 ? 12.651 -5.421 -13.936 1.00 89.56 82 LEU A C 1
ATOM 642 O O . LEU A 1 82 ? 12.934 -4.948 -15.035 1.00 89.56 82 LEU A O 1
ATOM 646 N N . GLY A 1 83 ? 13.405 -5.222 -12.852 1.00 88.44 83 GLY A N 1
ATOM 647 C CA . GLY A 1 83 ? 14.646 -4.446 -12.883 1.00 88.44 83 GLY A CA 1
ATOM 648 C C . GLY A 1 83 ? 15.678 -5.019 -13.860 1.00 88.44 83 GLY A C 1
ATOM 649 O O . GLY A 1 83 ? 16.229 -4.289 -14.679 1.00 88.44 83 GLY A O 1
ATOM 650 N N . ILE A 1 84 ? 15.883 -6.340 -13.857 1.00 86.25 84 ILE A N 1
ATOM 651 C CA . ILE A 1 84 ? 16.791 -7.017 -14.802 1.00 86.25 84 ILE A CA 1
ATOM 652 C C . ILE A 1 84 ? 16.339 -6.799 -16.253 1.00 86.25 84 ILE A C 1
ATOM 654 O O . ILE A 1 84 ? 17.159 -6.477 -17.116 1.00 86.25 84 ILE A O 1
ATOM 658 N N . ARG A 1 85 ? 15.037 -6.947 -16.527 1.00 87.88 85 ARG A N 1
ATOM 659 C CA . ARG A 1 85 ? 14.455 -6.743 -17.863 1.00 87.88 85 ARG A CA 1
ATOM 660 C C . ARG A 1 85 ? 14.637 -5.297 -18.334 1.00 87.88 85 ARG A C 1
ATOM 662 O O . ARG A 1 85 ? 15.106 -5.086 -19.451 1.00 87.88 85 ARG A O 1
ATOM 669 N N . LEU A 1 86 ? 14.352 -4.314 -17.477 1.00 89.00 86 LEU A N 1
ATOM 670 C CA . LEU A 1 86 ? 14.571 -2.896 -17.776 1.00 89.00 86 LEU A CA 1
ATOM 671 C C . LEU A 1 86 ? 16.058 -2.588 -17.998 1.00 89.00 86 LEU A C 1
ATOM 673 O O . LEU A 1 86 ? 16.413 -1.907 -18.954 1.00 89.00 86 LEU A O 1
ATOM 677 N N . HIS A 1 87 ? 16.951 -3.119 -17.165 1.00 86.06 87 HIS A N 1
ATOM 678 C CA . HIS A 1 87 ? 18.389 -2.928 -17.339 1.00 86.06 87 HIS A CA 1
ATOM 679 C C . HIS A 1 87 ? 18.884 -3.500 -18.676 1.00 86.06 87 HIS A C 1
ATOM 681 O O . HIS A 1 87 ? 19.669 -2.858 -19.376 1.00 86.06 87 HIS A O 1
ATOM 687 N N . SER A 1 88 ? 18.399 -4.685 -19.064 1.00 85.50 88 SER A N 1
ATOM 688 C CA . SER A 1 88 ? 18.690 -5.272 -20.375 1.00 85.50 88 SER A CA 1
ATOM 689 C C . SER A 1 88 ? 18.199 -4.376 -21.513 1.00 85.50 88 SER A C 1
ATOM 691 O O . SER A 1 88 ? 18.931 -4.178 -22.479 1.00 85.50 88 SER A O 1
ATOM 693 N N . LEU A 1 89 ? 17.000 -3.800 -21.382 1.00 85.88 89 LEU A N 1
ATOM 694 C CA . LEU A 1 89 ? 16.450 -2.849 -22.347 1.00 85.88 89 LEU A CA 1
ATOM 695 C C . LEU A 1 89 ? 17.367 -1.631 -22.517 1.00 85.88 89 LEU A C 1
ATOM 697 O O . LEU A 1 89 ? 17.765 -1.294 -23.629 1.00 85.88 89 LEU A O 1
ATOM 701 N N . LEU A 1 90 ? 17.755 -1.014 -21.398 1.00 83.56 90 LEU A N 1
ATOM 702 C CA . LEU A 1 90 ? 18.618 0.164 -21.376 1.00 83.56 90 LEU A CA 1
ATOM 703 C C . LEU A 1 90 ? 19.971 -0.116 -22.044 1.00 83.56 90 LEU A C 1
ATOM 705 O O . LEU A 1 90 ? 20.480 0.724 -22.776 1.00 83.56 90 LEU A O 1
ATOM 709 N N . ARG A 1 91 ? 20.556 -1.302 -21.852 1.00 80.56 91 ARG A N 1
ATOM 710 C CA . ARG A 1 91 ? 21.835 -1.661 -22.491 1.00 80.56 91 ARG A CA 1
ATOM 711 C C . ARG A 1 91 ? 21.760 -1.776 -24.013 1.00 80.56 91 ARG A C 1
ATOM 713 O O . ARG A 1 91 ? 22.777 -1.569 -24.666 1.00 80.56 91 ARG A O 1
ATOM 720 N N . MET A 1 92 ? 20.597 -2.124 -24.555 1.00 79.12 92 MET A N 1
ATOM 721 C CA . MET A 1 92 ? 20.388 -2.291 -25.996 1.00 79.12 92 MET A CA 1
ATOM 722 C C . MET A 1 92 ? 20.026 -0.976 -26.700 1.00 79.12 92 MET A C 1
ATOM 724 O O . MET A 1 92 ? 19.977 -0.938 -27.928 1.00 79.12 92 MET A O 1
ATOM 728 N N . HIS A 1 93 ? 19.773 0.098 -25.947 1.00 78.88 93 HIS A N 1
ATOM 729 C CA . HIS A 1 93 ? 19.298 1.363 -26.496 1.00 78.88 93 HIS A CA 1
ATOM 730 C C . HIS A 1 93 ? 20.457 2.223 -27.026 1.00 78.88 93 HIS A C 1
ATOM 732 O O . HIS A 1 93 ? 21.376 2.574 -26.284 1.00 78.88 93 HIS A O 1
ATOM 738 N N . SER A 1 94 ? 20.396 2.609 -28.304 1.00 65.50 94 SER A N 1
ATOM 739 C CA . SER A 1 94 ? 21.424 3.426 -28.973 1.00 65.50 94 SER A CA 1
ATOM 740 C C . SER A 1 94 ? 21.533 4.843 -28.390 1.00 65.50 94 SER A C 1
ATOM 742 O O . SER A 1 94 ? 22.634 5.344 -28.184 1.00 65.50 94 SER A O 1
ATOM 744 N N . GLU A 1 95 ? 20.400 5.466 -28.050 1.00 79.06 95 GLU A N 1
ATOM 745 C CA . GLU A 1 95 ? 20.318 6.796 -27.415 1.00 79.06 95 GLU A CA 1
ATOM 746 C C . GLU A 1 95 ? 20.188 6.729 -25.880 1.00 79.06 95 GLU A C 1
ATOM 748 O O . GLU A 1 95 ? 19.339 7.381 -25.270 1.00 79.06 95 GLU A O 1
ATOM 753 N N . LEU A 1 96 ? 21.028 5.918 -25.232 1.00 78.19 96 LEU A N 1
ATOM 754 C CA . LEU A 1 96 ? 20.947 5.644 -23.793 1.00 78.19 96 LEU A CA 1
ATOM 755 C C . LEU A 1 96 ? 20.853 6.892 -22.881 1.00 78.19 96 LEU A C 1
ATOM 757 O O . LEU A 1 96 ? 20.065 6.851 -21.935 1.00 78.19 96 LEU A O 1
ATOM 761 N N . PRO A 1 97 ? 21.618 7.986 -23.089 1.00 82.12 97 PRO A N 1
ATOM 762 C CA . PRO A 1 97 ? 21.537 9.157 -22.212 1.00 82.12 97 PRO A CA 1
ATOM 763 C C . PRO A 1 97 ? 20.183 9.867 -22.289 1.00 82.12 97 PRO A C 1
ATOM 765 O O . PRO A 1 97 ? 19.625 10.231 -21.258 1.00 82.12 97 PRO A O 1
ATOM 768 N N . ARG A 1 98 ? 19.641 10.024 -23.501 1.00 86.06 98 ARG A N 1
ATOM 769 C CA . ARG A 1 98 ? 18.358 10.691 -23.730 1.00 86.06 98 ARG A CA 1
ATOM 770 C C . ARG A 1 98 ? 17.211 9.876 -23.144 1.00 86.06 98 ARG A C 1
ATOM 772 O O . ARG A 1 98 ? 16.463 10.392 -22.323 1.00 86.06 98 ARG A O 1
ATOM 779 N N . PHE A 1 99 ? 17.149 8.590 -23.485 1.00 86.81 99 PHE A N 1
ATOM 780 C CA . PHE A 1 99 ? 16.100 7.693 -23.000 1.00 86.81 99 PHE A CA 1
ATOM 781 C C . PHE A 1 99 ? 16.089 7.591 -21.467 1.00 86.81 99 PHE A C 1
ATOM 783 O O . PHE A 1 99 ? 15.033 7.536 -20.848 1.00 86.81 99 PHE A O 1
ATOM 790 N N . LYS A 1 100 ? 17.263 7.610 -20.819 1.00 86.75 100 LYS A N 1
ATOM 791 C CA . LYS A 1 100 ? 17.355 7.651 -19.351 1.00 86.75 100 LYS A CA 1
ATOM 792 C C . LYS A 1 100 ? 16.765 8.913 -18.746 1.00 86.75 100 LYS A C 1
ATOM 794 O O . LYS A 1 100 ? 16.111 8.808 -17.715 1.00 86.75 100 LYS A O 1
ATOM 799 N N . ASN A 1 101 ? 17.031 10.072 -19.343 1.00 88.38 101 ASN A N 1
ATOM 800 C CA . ASN A 1 101 ? 16.492 11.337 -18.855 1.00 88.38 101 ASN A CA 1
ATOM 801 C C . ASN A 1 101 ? 14.968 11.347 -18.993 1.00 88.38 101 ASN A C 1
ATOM 803 O O . ASN A 1 101 ? 14.281 11.613 -18.014 1.00 88.38 101 ASN A O 1
ATOM 807 N N . GLU A 1 102 ? 14.453 10.941 -20.156 1.00 91.56 102 GLU A N 1
ATOM 808 C CA . GLU A 1 102 ? 13.011 10.813 -20.392 1.00 91.56 102 GLU A CA 1
ATOM 809 C C . GLU A 1 102 ? 12.376 9.822 -19.399 1.00 91.56 102 GLU A C 1
ATOM 811 O O . GLU A 1 102 ? 11.354 10.114 -18.784 1.00 91.56 102 GLU A O 1
ATOM 816 N N . LEU A 1 103 ? 13.019 8.677 -19.143 1.00 90.81 103 LEU A N 1
ATOM 817 C CA . LEU A 1 103 ? 12.537 7.702 -18.162 1.00 90.81 103 LEU A CA 1
ATOM 818 C C . LEU A 1 103 ? 12.575 8.258 -16.729 1.00 90.81 103 LEU A C 1
ATOM 820 O O . LEU A 1 103 ? 11.652 8.016 -15.952 1.00 90.81 103 LEU A O 1
ATOM 824 N N . TRP A 1 104 ? 13.609 9.020 -16.372 1.00 90.38 104 TRP A N 1
ATOM 825 C CA . TRP A 1 104 ? 13.722 9.675 -15.069 1.00 90.38 104 TRP A CA 1
ATOM 826 C C . TRP A 1 104 ? 12.623 10.721 -14.847 1.00 90.38 104 TRP A C 1
ATOM 828 O O . TRP A 1 104 ? 12.084 10.820 -13.747 1.00 90.38 104 TRP A O 1
ATOM 838 N N . GLU A 1 105 ? 12.220 11.449 -15.887 1.00 93.56 105 GLU A N 1
ATOM 839 C CA . GLU A 1 105 ? 11.120 12.420 -15.820 1.00 93.56 105 GLU A CA 1
ATOM 840 C C . GLU A 1 105 ? 9.760 11.766 -15.517 1.00 93.56 105 GLU A C 1
ATOM 842 O O . GLU A 1 105 ? 8.876 12.415 -14.960 1.00 93.56 105 GLU A O 1
ATOM 847 N N . THR A 1 106 ? 9.595 10.467 -15.795 1.00 91.31 106 THR A N 1
ATOM 848 C CA . THR A 1 106 ? 8.357 9.726 -15.478 1.00 91.31 106 THR A CA 1
ATOM 849 C C . THR A 1 106 ? 8.236 9.295 -14.011 1.00 91.31 106 THR A C 1
ATOM 851 O O . THR A 1 106 ? 7.132 9.031 -13.531 1.00 91.31 106 THR A O 1
ATOM 854 N N . VAL A 1 107 ? 9.352 9.247 -13.274 1.00 88.94 107 VAL A N 1
ATOM 855 C CA . VAL A 1 107 ? 9.469 8.731 -11.892 1.00 88.94 107 VAL A CA 1
ATOM 856 C C . VAL A 1 107 ? 8.471 9.362 -10.898 1.00 88.94 107 VAL A C 1
ATOM 858 O O . VAL A 1 107 ? 7.943 8.631 -10.051 1.00 88.94 107 VAL A O 1
ATOM 861 N N . PRO A 1 108 ? 8.154 10.672 -10.957 1.00 87.81 108 PRO A N 1
ATOM 862 C CA . PRO A 1 108 ? 7.159 11.273 -10.067 1.00 87.81 108 PRO A CA 1
ATOM 863 C C . PRO A 1 108 ? 5.722 10.796 -10.325 1.00 87.81 108 PRO A C 1
ATOM 865 O O . PRO A 1 108 ? 4.905 10.824 -9.407 1.00 87.81 108 PRO A O 1
ATOM 868 N N . GLY A 1 109 ? 5.409 10.374 -11.556 1.00 86.88 109 GLY A N 1
ATOM 869 C CA . GLY A 1 109 ? 4.056 10.012 -11.990 1.00 86.88 109 GLY A CA 1
ATOM 870 C C . GLY A 1 109 ? 3.678 8.544 -11.785 1.00 86.88 109 GLY A C 1
ATOM 871 O O . GLY A 1 109 ? 2.514 8.195 -11.968 1.00 86.88 109 GLY A O 1
ATOM 872 N N . VAL A 1 110 ? 4.632 7.690 -11.407 1.00 89.62 110 VAL A N 1
ATOM 873 C CA . VAL A 1 110 ? 4.410 6.253 -11.186 1.00 89.62 110 VAL A CA 1
ATOM 874 C C . VAL A 1 110 ? 4.264 5.911 -9.701 1.00 89.62 110 VAL A C 1
ATOM 876 O O . VAL A 1 110 ? 4.665 6.673 -8.811 1.00 89.62 110 VAL A O 1
ATOM 879 N N . ASN A 1 111 ? 3.704 4.733 -9.426 1.00 88.75 111 ASN A N 1
ATOM 880 C CA . ASN A 1 111 ? 3.548 4.203 -8.078 1.00 88.75 111 ASN A CA 1
ATOM 881 C C . ASN A 1 111 ? 4.911 3.941 -7.392 1.00 88.75 111 ASN A C 1
ATOM 883 O O . ASN A 1 111 ? 5.920 3.756 -8.081 1.00 88.75 111 ASN A O 1
ATOM 887 N N . PRO A 1 112 ? 4.967 3.887 -6.043 1.00 88.00 112 PRO A N 1
ATOM 888 C CA . PRO A 1 112 ? 6.223 3.727 -5.297 1.00 88.00 112 PRO A CA 1
ATOM 889 C C . PRO A 1 112 ? 7.061 2.500 -5.697 1.00 88.00 112 PRO A C 1
ATOM 891 O O . PRO A 1 112 ? 8.286 2.581 -5.771 1.00 88.00 112 PRO A O 1
ATOM 894 N N . LEU A 1 113 ? 6.422 1.378 -6.040 1.00 90.00 113 LEU A N 1
ATOM 895 C CA . LEU A 1 113 ? 7.126 0.156 -6.440 1.00 90.00 113 LEU A CA 1
ATOM 896 C C . LEU A 1 113 ? 7.785 0.313 -7.814 1.00 90.00 113 LEU A C 1
ATOM 898 O O . LEU A 1 113 ? 8.948 -0.047 -8.002 1.00 90.00 113 LEU A O 1
ATOM 902 N N . ALA A 1 114 ? 7.061 0.886 -8.780 1.00 91.00 114 ALA A N 1
ATOM 903 C CA . ALA A 1 114 ? 7.615 1.189 -10.098 1.00 91.00 114 ALA A CA 1
ATOM 904 C C . ALA A 1 114 ? 8.723 2.239 -10.018 1.00 91.00 114 ALA A C 1
ATOM 906 O O . ALA A 1 114 ? 9.757 2.098 -10.672 1.00 91.00 114 ALA A O 1
ATOM 907 N N . ARG A 1 115 ? 8.546 3.245 -9.155 1.00 90.69 115 ARG A N 1
ATOM 908 C CA . ARG A 1 115 ? 9.556 4.260 -8.862 1.00 90.69 115 ARG A CA 1
ATOM 909 C C . ARG A 1 115 ? 10.869 3.630 -8.415 1.00 90.69 115 ARG A C 1
ATOM 911 O O . ARG A 1 115 ? 11.914 3.987 -8.960 1.00 90.69 115 ARG A O 1
ATOM 918 N N . ALA A 1 116 ? 10.819 2.687 -7.474 1.00 89.50 116 ALA A N 1
ATOM 919 C CA . ALA A 1 116 ? 11.998 1.980 -6.983 1.00 89.50 116 ALA A CA 1
ATOM 920 C C . ALA A 1 116 ? 12.698 1.192 -8.109 1.00 89.50 116 ALA A C 1
ATOM 922 O O . ALA A 1 116 ? 13.913 1.312 -8.285 1.00 89.50 116 ALA A O 1
ATOM 923 N N . VAL A 1 117 ? 11.933 0.456 -8.929 1.00 89.56 117 VAL A N 1
ATOM 924 C CA . VAL A 1 117 ? 12.464 -0.314 -10.072 1.00 89.56 117 VAL A CA 1
ATOM 925 C C . VAL A 1 117 ? 13.159 0.597 -11.088 1.00 89.56 117 VAL A C 1
ATOM 927 O O . VAL A 1 117 ? 14.312 0.352 -11.453 1.00 89.56 117 VAL A O 1
ATOM 930 N N . ILE A 1 118 ? 12.481 1.660 -11.529 1.00 90.56 118 ILE A N 1
ATOM 931 C CA . ILE A 1 118 ? 12.996 2.595 -12.535 1.00 90.56 118 ILE A CA 1
ATOM 932 C C . ILE A 1 118 ? 14.226 3.332 -12.000 1.00 90.56 118 ILE A C 1
ATOM 934 O O . ILE A 1 118 ? 15.269 3.347 -12.657 1.00 90.56 118 ILE A O 1
ATOM 938 N N . SER A 1 119 ? 14.135 3.889 -10.790 1.00 88.81 119 SER A N 1
ATOM 939 C CA . SER A 1 119 ? 15.211 4.690 -10.199 1.00 88.81 119 SER A CA 1
ATOM 940 C C . SER A 1 119 ? 16.486 3.871 -10.017 1.00 88.81 119 SER A C 1
ATOM 942 O O . SER A 1 119 ? 17.563 4.329 -10.398 1.00 88.81 119 SER A O 1
ATOM 944 N N . SER A 1 120 ? 16.363 2.631 -9.530 1.00 84.81 120 SER A N 1
ATOM 945 C CA . SER A 1 120 ? 17.496 1.711 -9.370 1.00 84.81 120 SER A CA 1
ATOM 946 C C . SER A 1 120 ? 18.198 1.435 -10.708 1.00 84.81 120 SER A C 1
ATOM 948 O O . SER A 1 120 ? 19.428 1.459 -10.786 1.00 84.81 120 SER A O 1
ATOM 950 N N . CYS A 1 121 ? 17.434 1.261 -11.792 1.00 85.12 121 CYS A N 1
ATOM 951 C CA . CYS A 1 121 ? 17.985 0.986 -13.122 1.00 85.12 121 CYS A CA 1
ATOM 952 C C . CYS A 1 121 ? 18.626 2.214 -13.787 1.00 85.12 121 CYS A C 1
ATOM 954 O O . CYS A 1 121 ? 19.645 2.082 -14.471 1.00 85.12 121 CYS A O 1
ATOM 956 N N . VAL A 1 122 ? 18.051 3.407 -13.598 1.00 83.88 122 VAL A N 1
ATOM 957 C CA . VAL A 1 122 ? 18.603 4.660 -14.138 1.00 83.88 122 VAL A CA 1
ATOM 958 C C . VAL A 1 122 ? 19.899 5.038 -13.415 1.00 83.88 122 VAL A C 1
ATOM 960 O O . VAL A 1 122 ? 20.878 5.406 -14.068 1.00 83.88 122 VAL A O 1
ATOM 963 N N . GLN A 1 123 ? 19.931 4.900 -12.086 1.00 79.69 123 GLN A N 1
ATOM 964 C CA . GLN A 1 123 ? 21.083 5.265 -11.258 1.00 79.69 123 GLN A CA 1
ATOM 965 C C . GLN A 1 123 ? 22.225 4.240 -11.345 1.00 79.69 123 GLN A C 1
ATOM 967 O O . GLN A 1 123 ? 23.395 4.626 -11.388 1.00 79.69 123 GLN A O 1
ATOM 972 N N . ASN A 1 124 ? 21.923 2.937 -11.415 1.00 71.06 124 ASN A N 1
ATOM 973 C CA . ASN A 1 124 ? 22.936 1.881 -11.387 1.00 71.06 124 ASN A CA 1
ATOM 974 C C . ASN A 1 124 ? 23.110 1.191 -12.746 1.00 71.06 124 ASN A C 1
ATOM 976 O O . ASN A 1 124 ? 22.514 0.164 -13.064 1.00 71.06 124 ASN A O 1
ATOM 980 N N . THR A 1 125 ? 23.982 1.771 -13.566 1.00 61.84 125 THR A N 1
ATOM 981 C CA . THR A 1 125 ? 24.143 1.375 -14.975 1.00 61.84 125 THR A CA 1
ATOM 982 C C . THR A 1 125 ? 25.346 0.472 -15.224 1.00 61.84 125 THR A C 1
ATOM 984 O O . THR A 1 125 ? 25.465 -0.112 -16.297 1.00 61.84 125 THR A O 1
ATOM 987 N N . ARG A 1 126 ? 26.234 0.344 -14.231 1.00 56.34 126 ARG A N 1
ATOM 988 C CA . ARG A 1 126 ? 27.494 -0.410 -14.327 1.00 56.34 126 ARG A CA 1
ATOM 989 C C . ARG A 1 126 ? 27.449 -1.767 -13.628 1.00 56.34 126 ARG A C 1
ATOM 991 O O . ARG A 1 126 ? 28.330 -2.587 -13.862 1.00 56.34 126 ARG A O 1
ATOM 998 N N . SER A 1 127 ? 26.453 -2.011 -12.778 1.00 55.41 127 SER A N 1
ATOM 999 C CA . SER A 1 127 ? 26.352 -3.234 -11.988 1.00 55.41 127 SER A CA 1
ATOM 1000 C C . SER A 1 127 ? 24.998 -3.905 -12.184 1.00 55.41 127 SER A C 1
ATOM 1002 O O . SER A 1 127 ? 23.952 -3.302 -11.971 1.00 55.41 127 SER A O 1
ATOM 1004 N N . TRP A 1 128 ? 25.031 -5.195 -12.520 1.00 52.62 128 TRP A N 1
ATOM 1005 C CA . TRP A 1 128 ? 23.871 -6.092 -12.526 1.00 52.62 128 TRP A CA 1
ATOM 1006 C C . TRP A 1 128 ? 23.343 -6.383 -11.116 1.00 52.62 128 TRP A C 1
ATOM 1008 O O . TRP A 1 128 ? 22.293 -7.014 -10.976 1.00 52.62 128 TRP A O 1
ATOM 1018 N N . LYS A 1 129 ? 24.024 -5.896 -10.063 1.00 53.47 129 LYS A N 1
ATOM 1019 C CA . LYS A 1 129 ? 23.393 -5.683 -8.759 1.00 53.47 129 LYS A CA 1
ATOM 1020 C C . LYS A 1 129 ? 22.376 -4.546 -8.912 1.00 53.47 129 LYS A C 1
ATOM 1022 O O . LYS A 1 129 ? 22.558 -3.472 -8.349 1.00 53.47 129 LYS A O 1
ATOM 1027 N N . CYS A 1 130 ? 21.316 -4.785 -9.691 1.00 50.88 130 CYS A N 1
ATOM 1028 C CA . CYS A 1 130 ? 20.035 -4.123 -9.501 1.00 50.88 130 CYS A CA 1
ATOM 1029 C C . CYS A 1 130 ? 19.766 -4.254 -8.009 1.00 50.88 130 CYS A C 1
ATOM 1031 O O . CYS A 1 130 ? 19.653 -5.375 -7.501 1.00 50.88 130 CYS A O 1
ATOM 1033 N N . VAL A 1 131 ? 19.841 -3.132 -7.299 1.00 50.91 131 VAL A N 1
ATOM 1034 C CA . VAL A 1 131 ? 19.764 -3.106 -5.844 1.00 50.91 131 VAL A CA 1
ATOM 1035 C C . VAL A 1 131 ? 18.316 -3.427 -5.514 1.00 50.91 131 VAL A C 1
ATOM 1037 O O . VAL A 1 131 ? 17.468 -2.550 -5.455 1.00 50.91 131 VAL A O 1
ATOM 1040 N N . ALA A 1 132 ? 18.024 -4.717 -5.391 1.00 47.78 132 ALA A N 1
ATOM 1041 C CA . ALA A 1 132 ? 16.740 -5.246 -4.958 1.00 47.78 132 ALA A CA 1
ATOM 1042 C C . ALA A 1 132 ? 16.564 -5.110 -3.434 1.00 47.78 132 ALA A C 1
ATOM 1044 O O . ALA A 1 132 ? 15.725 -5.794 -2.863 1.00 47.78 132 ALA A O 1
ATOM 1045 N N . HIS A 1 133 ? 17.402 -4.312 -2.762 1.00 50.25 133 HIS A N 1
ATOM 1046 C CA . HIS A 1 133 ? 17.431 -4.249 -1.302 1.00 50.25 133 HIS A CA 1
ATOM 1047 C C . HIS A 1 133 ? 16.425 -3.269 -0.710 1.00 50.25 133 HIS A C 1
ATOM 1049 O O . HIS A 1 133 ? 15.970 -3.531 0.392 1.00 50.25 133 HIS A O 1
ATOM 1055 N N . ASP A 1 134 ? 15.960 -2.271 -1.464 1.00 60.41 134 ASP A N 1
ATOM 1056 C CA . ASP A 1 134 ? 15.007 -1.289 -0.942 1.00 60.41 134 ASP A CA 1
ATOM 1057 C C . ASP A 1 134 ? 13.803 -1.156 -1.876 1.00 60.41 134 ASP A C 1
ATOM 1059 O O . ASP A 1 134 ? 13.544 -0.099 -2.454 1.00 60.41 134 ASP A O 1
ATOM 1063 N N . LEU A 1 135 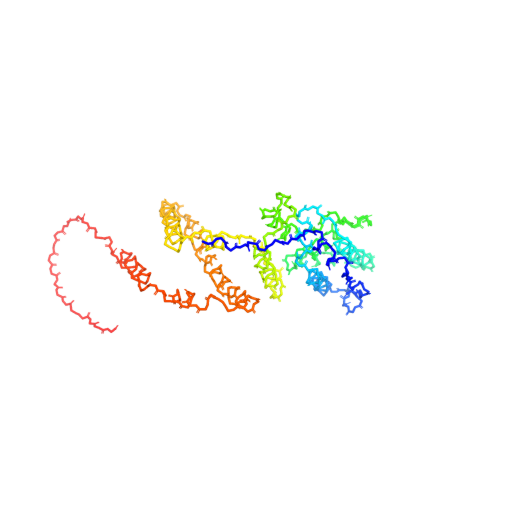? 13.056 -2.250 -2.077 1.00 78.69 135 LEU A N 1
ATOM 1064 C CA . LEU A 1 135 ? 11.695 -2.074 -2.574 1.00 78.69 135 LEU A CA 1
ATOM 1065 C C . LEU A 1 135 ? 10.951 -1.266 -1.504 1.00 78.69 135 LEU A C 1
ATOM 1067 O O . LEU A 1 135 ? 10.796 -1.734 -0.377 1.00 78.69 135 LEU A O 1
ATOM 1071 N N . GLU A 1 136 ? 10.552 -0.041 -1.836 1.00 79.50 136 GLU A N 1
ATOM 1072 C CA . GLU A 1 136 ? 9.913 0.885 -0.901 1.00 79.50 136 GLU A CA 1
ATOM 1073 C C . GLU A 1 136 ? 8.506 0.372 -0.567 1.00 79.50 136 GLU A C 1
ATOM 1075 O O . GLU A 1 136 ? 7.531 0.799 -1.168 1.00 79.50 136 GLU A O 1
ATOM 1080 N N . ILE A 1 137 ? 8.396 -0.591 0.354 1.00 89.00 137 ILE A N 1
ATOM 1081 C CA . ILE A 1 137 ? 7.120 -1.145 0.843 1.00 89.00 137 ILE A CA 1
ATOM 1082 C C . ILE A 1 137 ? 6.669 -0.516 2.163 1.00 89.00 137 ILE A C 1
ATOM 1084 O O . ILE A 1 137 ? 5.570 -0.803 2.639 1.00 89.00 137 ILE A O 1
ATOM 1088 N N . GLY A 1 138 ? 7.496 0.368 2.736 1.00 87.81 138 GLY A N 1
ATOM 1089 C CA . GLY A 1 138 ? 7.232 1.046 4.007 1.00 87.81 138 GLY A CA 1
ATOM 1090 C C . GLY A 1 138 ? 5.893 1.783 4.024 1.00 87.81 138 GLY A C 1
ATOM 1091 O O . GLY A 1 138 ? 5.204 1.793 5.038 1.00 87.81 138 GLY A O 1
ATOM 1092 N N . PHE A 1 139 ? 5.441 2.280 2.868 1.00 86.25 139 PHE A N 1
ATOM 1093 C CA . PHE A 1 139 ? 4.136 2.928 2.728 1.00 86.25 139 PHE A CA 1
ATOM 1094 C C . PHE A 1 139 ? 2.932 2.022 3.067 1.00 86.25 139 PHE A C 1
ATOM 1096 O O . PHE A 1 139 ? 1.855 2.556 3.334 1.00 86.25 139 PHE A O 1
ATOM 1103 N N . ILE A 1 140 ? 3.110 0.692 3.072 1.00 90.19 140 ILE A N 1
ATOM 1104 C CA . ILE A 1 140 ? 2.130 -0.306 3.538 1.00 90.19 140 ILE A CA 1
ATOM 1105 C C . ILE A 1 140 ? 2.557 -0.892 4.884 1.00 90.19 140 ILE A C 1
ATOM 1107 O O . ILE A 1 140 ? 1.731 -1.000 5.789 1.00 90.19 140 ILE A O 1
ATOM 1111 N N . THR A 1 141 ? 3.822 -1.301 5.023 1.00 91.38 141 THR A N 1
ATOM 1112 C CA . THR A 1 141 ? 4.255 -2.070 6.195 1.00 91.38 141 THR A CA 1
ATOM 1113 C C . THR A 1 141 ? 4.441 -1.217 7.440 1.00 91.38 141 THR A C 1
ATOM 1115 O O . THR A 1 141 ? 4.082 -1.692 8.507 1.00 91.38 141 THR A O 1
ATOM 1118 N N . GLU A 1 142 ? 4.929 0.027 7.347 1.00 91.50 142 GLU A N 1
ATOM 1119 C CA . GLU A 1 142 ? 5.145 0.872 8.538 1.00 91.50 142 GLU A CA 1
ATOM 1120 C C . GLU A 1 142 ? 3.838 1.125 9.306 1.00 91.50 142 GLU A C 1
ATOM 1122 O O . GLU A 1 142 ? 3.798 0.815 10.497 1.00 91.50 142 GLU A O 1
ATOM 1127 N N . PRO A 1 143 ? 2.729 1.568 8.665 1.00 90.19 143 PRO A N 1
ATOM 1128 C CA . PRO A 1 143 ? 1.468 1.747 9.384 1.00 90.19 143 PRO A CA 1
ATOM 1129 C C . PRO A 1 143 ? 0.948 0.444 10.008 1.00 90.19 143 PRO A C 1
ATOM 1131 O O . PRO A 1 143 ? 0.305 0.469 11.053 1.00 90.19 143 PRO A O 1
ATOM 1134 N N . LEU A 1 144 ? 1.211 -0.707 9.381 1.00 92.00 144 LEU A N 1
ATOM 1135 C CA . LEU A 1 144 ? 0.823 -2.011 9.921 1.00 92.00 144 LEU A CA 1
ATOM 1136 C C . LEU A 1 144 ? 1.696 -2.432 11.101 1.00 92.00 144 LEU A C 1
ATOM 1138 O O . LEU A 1 144 ? 1.181 -3.016 12.052 1.00 92.00 144 LEU A O 1
ATOM 1142 N N . THR A 1 145 ? 2.991 -2.125 11.072 1.00 91.38 145 THR A N 1
ATOM 1143 C CA . THR A 1 145 ? 3.905 -2.360 12.192 1.00 91.38 145 THR A CA 1
ATOM 1144 C C . THR A 1 145 ? 3.508 -1.511 13.398 1.00 91.38 145 THR A C 1
ATOM 1146 O O . THR A 1 145 ? 3.523 -2.017 14.516 1.00 91.38 145 THR A O 1
ATOM 1149 N N . ASP A 1 146 ? 3.052 -0.274 13.203 1.00 88.75 146 ASP A N 1
ATOM 1150 C CA . ASP A 1 146 ? 2.560 0.558 14.310 1.00 88.75 146 ASP A CA 1
ATOM 1151 C C . ASP A 1 146 ? 1.324 -0.048 14.997 1.00 88.75 146 ASP A C 1
ATOM 1153 O O . ASP A 1 146 ? 1.145 0.079 16.210 1.00 88.75 146 ASP A O 1
ATOM 1157 N N . VAL A 1 1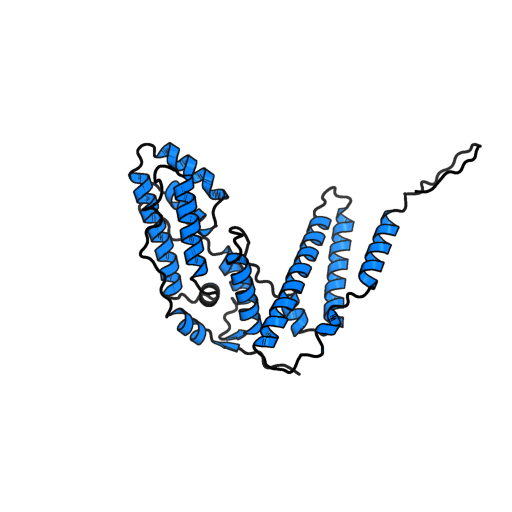47 ? 0.474 -0.745 14.236 1.00 87.38 147 VAL A N 1
ATOM 1158 C CA . VAL A 1 147 ? -0.749 -1.374 14.755 1.00 87.38 147 VAL A CA 1
ATOM 1159 C C . VAL A 1 147 ? -0.488 -2.761 15.345 1.00 87.38 147 VAL A C 1
ATOM 1161 O O . VAL A 1 147 ? -1.014 -3.082 16.411 1.00 87.38 147 VAL A O 1
ATOM 1164 N N . PHE A 1 148 ? 0.304 -3.590 14.663 1.00 87.81 148 PHE A N 1
ATOM 1165 C CA . PHE A 1 148 ? 0.460 -5.021 14.955 1.00 87.81 148 PHE A CA 1
ATOM 1166 C C . PHE A 1 148 ? 1.866 -5.423 15.420 1.00 87.81 148 PHE A C 1
ATOM 1168 O O . PHE A 1 148 ? 2.069 -6.558 15.847 1.00 87.81 148 PHE A O 1
ATOM 1175 N N . GLY A 1 149 ? 2.847 -4.521 15.367 1.00 80.19 149 GLY A N 1
ATOM 1176 C CA . GLY A 1 149 ? 4.272 -4.825 15.546 1.00 80.19 149 GLY A CA 1
ATOM 1177 C C . GLY A 1 149 ? 4.671 -5.296 16.943 1.00 80.19 149 GLY A C 1
ATOM 1178 O O . GLY A 1 149 ? 5.775 -5.798 17.124 1.00 80.19 149 GLY A O 1
ATOM 1179 N N . HIS A 1 150 ? 3.780 -5.220 17.933 1.00 77.81 150 HIS A N 1
ATOM 1180 C CA . HIS A 1 150 ? 4.043 -5.663 19.309 1.00 77.81 150 HIS A CA 1
ATOM 1181 C C . HIS A 1 150 ? 3.969 -7.205 19.479 1.00 77.81 150 HIS A C 1
ATOM 1183 O O . HIS A 1 150 ? 3.624 -7.700 20.548 1.00 77.81 150 HIS A O 1
ATOM 1189 N N . GLN A 1 151 ? 4.283 -7.967 18.421 1.00 63.53 151 GLN A N 1
ATOM 1190 C CA . GLN A 1 151 ? 4.323 -9.439 18.334 1.00 63.53 151 GLN A CA 1
ATOM 1191 C C . GLN A 1 151 ? 3.228 -10.201 19.108 1.00 63.53 151 GLN A C 1
ATOM 1193 O O . GLN A 1 151 ? 3.524 -11.072 19.936 1.00 63.53 151 GLN A O 1
ATOM 1198 N N . PRO A 1 152 ? 1.937 -9.959 18.841 1.00 68.44 152 PRO A N 1
ATOM 1199 C CA . PRO A 1 152 ? 0.917 -10.802 19.426 1.00 68.44 152 PRO A CA 1
ATOM 1200 C C . PRO A 1 152 ? 0.848 -12.135 18.655 1.00 68.44 152 PRO A C 1
ATOM 1202 O O . PRO A 1 152 ? 0.843 -12.166 17.429 1.00 68.44 152 PRO A O 1
ATOM 1205 N N . ARG A 1 153 ? 0.734 -13.271 19.362 1.00 73.62 153 ARG A N 1
ATOM 1206 C CA . ARG A 1 153 ? 0.419 -14.577 18.728 1.00 73.62 153 ARG A CA 1
ATOM 1207 C C . ARG A 1 153 ? -0.932 -14.566 17.994 1.00 73.62 153 ARG A C 1
ATOM 1209 O O . ARG A 1 153 ? -1.204 -15.455 17.192 1.00 73.62 153 ARG A O 1
ATOM 1216 N N . TYR A 1 154 ? -1.769 -13.575 18.303 1.00 82.12 154 TYR A N 1
ATOM 1217 C CA . TYR A 1 154 ? -3.130 -13.435 17.816 1.00 82.12 154 TYR A CA 1
ATOM 1218 C C . TYR A 1 154 ? -3.447 -11.984 17.468 1.00 82.12 154 TYR A C 1
ATOM 1220 O O . TYR A 1 154 ? -3.147 -11.091 18.253 1.00 82.12 154 TYR A O 1
ATOM 1228 N N . LEU A 1 155 ? -4.127 -11.755 16.351 1.00 85.94 155 LEU A N 1
ATOM 1229 C CA . LEU A 1 155 ? -4.631 -10.436 15.969 1.00 85.94 155 LEU A CA 1
ATOM 1230 C C . LEU A 1 155 ? -6.104 -10.291 16.352 1.00 85.94 155 LEU A C 1
ATOM 1232 O O . LEU A 1 155 ? -6.838 -11.281 16.382 1.00 85.94 155 LEU A O 1
ATOM 1236 N N . ASP A 1 156 ? -6.540 -9.062 16.619 1.00 86.88 156 ASP A N 1
ATOM 1237 C CA . ASP A 1 156 ? -7.964 -8.739 16.694 1.00 86.88 156 ASP A CA 1
ATOM 1238 C C . ASP A 1 156 ? -8.568 -8.848 15.286 1.00 86.88 156 ASP A C 1
ATOM 1240 O O . ASP A 1 156 ? -8.090 -8.207 14.344 1.00 86.88 156 ASP A O 1
ATOM 1244 N N . ALA A 1 157 ? -9.568 -9.715 15.117 1.00 85.88 157 ALA A N 1
ATOM 1245 C CA . ALA A 1 157 ? -10.123 -9.978 13.796 1.00 85.88 157 ALA A CA 1
ATOM 1246 C C . ALA A 1 157 ? -10.876 -8.775 13.227 1.00 85.88 157 ALA A C 1
ATOM 1248 O O . ALA A 1 157 ? -10.824 -8.555 12.019 1.00 85.88 157 ALA A O 1
ATOM 1249 N N . ASP A 1 158 ? -11.557 -7.994 14.067 1.00 83.19 158 ASP A N 1
ATOM 1250 C CA . ASP A 1 158 ? -12.344 -6.859 13.593 1.00 83.19 158 ASP A CA 1
ATOM 1251 C C . ASP A 1 158 ? -11.410 -5.753 13.087 1.00 83.19 158 ASP A C 1
ATOM 1253 O O . ASP A 1 158 ? -11.635 -5.193 12.013 1.00 83.19 158 ASP A O 1
ATOM 1257 N N . GLU A 1 159 ? -10.307 -5.503 13.803 1.00 86.81 159 GLU A N 1
ATOM 1258 C CA . GLU A 1 159 ? -9.245 -4.594 13.353 1.00 86.81 159 GLU A CA 1
ATOM 1259 C C . GLU A 1 159 ? -8.604 -5.087 12.045 1.00 86.81 159 GLU A C 1
ATOM 1261 O O . GLU A 1 159 ? -8.412 -4.301 11.115 1.00 86.81 159 GLU A O 1
ATOM 1266 N N . PHE A 1 160 ? -8.336 -6.392 11.923 1.00 89.06 160 PHE A N 1
ATOM 1267 C CA . PHE A 1 160 ? -7.807 -6.980 10.690 1.00 89.06 160 PHE A CA 1
ATOM 1268 C C . PHE A 1 160 ? -8.759 -6.804 9.499 1.00 89.06 160 PHE A C 1
ATOM 1270 O O . PHE A 1 160 ? -8.336 -6.344 8.437 1.00 89.06 160 PHE A O 1
ATOM 1277 N N . TYR A 1 161 ? -10.041 -7.153 9.647 1.00 87.31 161 TYR A N 1
ATOM 1278 C CA . TYR A 1 161 ? -11.006 -7.076 8.549 1.00 87.31 161 TYR A CA 1
ATOM 1279 C C . TYR A 1 161 ? -11.312 -5.635 8.141 1.00 87.31 161 TYR A C 1
ATOM 1281 O O . TYR A 1 161 ? -11.440 -5.364 6.945 1.00 87.31 161 TYR A O 1
ATOM 1289 N N . LEU A 1 162 ? -11.366 -4.707 9.101 1.00 86.25 162 LEU A N 1
ATOM 1290 C CA . LEU A 1 162 ? -11.488 -3.279 8.819 1.00 86.25 162 LEU A CA 1
ATOM 1291 C C . LEU A 1 162 ? -10.310 -2.784 7.970 1.00 86.25 162 LEU A C 1
ATOM 1293 O O . LEU A 1 162 ? -10.513 -2.165 6.924 1.00 86.25 162 LEU A O 1
ATOM 1297 N N . LEU A 1 163 ? -9.078 -3.092 8.384 1.00 89.56 163 LEU A N 1
ATOM 1298 C CA . LEU A 1 163 ? -7.883 -2.666 7.658 1.00 89.56 163 LEU A CA 1
ATOM 1299 C C . LEU A 1 163 ? -7.744 -3.355 6.297 1.00 89.56 163 LEU A C 1
ATOM 1301 O O . LEU A 1 163 ? -7.319 -2.708 5.342 1.00 89.56 163 LEU A O 1
ATOM 1305 N N . ASN A 1 164 ? -8.174 -4.611 6.162 1.00 90.25 164 ASN A N 1
ATOM 1306 C CA . ASN A 1 164 ? -8.253 -5.283 4.866 1.00 90.25 164 ASN A CA 1
ATOM 1307 C C . ASN A 1 164 ? -9.229 -4.562 3.923 1.00 90.25 164 ASN A C 1
ATOM 1309 O O . ASN A 1 164 ? -8.884 -4.262 2.783 1.00 90.25 164 ASN A O 1
ATOM 1313 N N . ALA A 1 165 ? -10.433 -4.224 4.395 1.00 85.31 165 ALA A N 1
ATOM 1314 C CA . ALA A 1 165 ? -11.407 -3.486 3.591 1.00 85.31 165 ALA A CA 1
ATOM 1315 C C . ALA A 1 165 ? -10.869 -2.109 3.166 1.00 85.31 165 ALA A C 1
ATOM 1317 O O . ALA A 1 165 ? -11.111 -1.656 2.044 1.00 85.31 165 ALA A O 1
ATOM 1318 N N . ARG A 1 166 ? -10.108 -1.451 4.045 1.00 86.75 166 ARG A N 1
ATOM 1319 C CA . ARG A 1 166 ? -9.423 -0.194 3.743 1.00 86.75 166 ARG A CA 1
ATOM 1320 C C . ARG A 1 166 ? -8.316 -0.378 2.706 1.00 86.75 166 ARG A C 1
ATOM 1322 O O . ARG A 1 166 ? -8.242 0.406 1.766 1.00 86.75 166 ARG A O 1
ATOM 1329 N N . PHE A 1 167 ? -7.505 -1.426 2.837 1.00 88.44 167 PHE A N 1
ATOM 1330 C CA . PHE A 1 167 ? -6.440 -1.767 1.894 1.00 88.44 167 PHE A CA 1
ATOM 1331 C C . PHE A 1 167 ? -7.004 -1.986 0.487 1.00 88.44 167 PHE A C 1
ATOM 1333 O O . PHE A 1 167 ? -6.556 -1.350 -0.465 1.00 88.44 167 PHE A O 1
ATOM 1340 N N . GLN A 1 168 ? -8.046 -2.814 0.372 1.00 85.75 168 GLN A N 1
ATOM 1341 C CA . GLN A 1 168 ? -8.712 -3.098 -0.901 1.00 85.75 168 GLN A CA 1
ATOM 1342 C C . GLN A 1 168 ? -9.319 -1.845 -1.532 1.00 85.75 168 GLN A C 1
ATOM 1344 O O . GLN A 1 168 ? -9.290 -1.698 -2.745 1.00 85.75 168 GLN A O 1
ATOM 1349 N N . ARG A 1 169 ? -9.839 -0.913 -0.730 1.00 80.81 169 ARG A N 1
ATOM 1350 C CA . ARG A 1 169 ? -10.375 0.352 -1.241 1.00 80.81 169 ARG A CA 1
ATOM 1351 C C . ARG A 1 169 ? -9.272 1.271 -1.752 1.00 80.81 169 ARG A C 1
ATOM 1353 O O . ARG A 1 169 ? -9.356 1.744 -2.873 1.00 80.81 169 ARG A O 1
ATOM 1360 N N . ILE A 1 170 ? -8.238 1.493 -0.941 1.00 80.50 170 ILE A N 1
ATOM 1361 C CA . ILE A 1 170 ? -7.134 2.407 -1.265 1.00 80.50 170 ILE A CA 1
ATOM 1362 C C . ILE A 1 170 ? -6.405 1.961 -2.531 1.00 80.50 170 ILE A C 1
ATOM 1364 O O . ILE A 1 170 ? -6.079 2.795 -3.370 1.00 80.50 170 ILE A O 1
ATOM 1368 N N . TYR A 1 171 ? -6.148 0.659 -2.658 1.00 81.00 171 TYR A N 1
ATOM 1369 C CA . TYR A 1 171 ? -5.349 0.129 -3.758 1.00 81.00 171 TYR A CA 1
ATOM 1370 C C . TYR A 1 171 ? -6.193 -0.412 -4.919 1.00 81.00 171 TYR A C 1
ATOM 1372 O O . TYR A 1 171 ? -5.733 -0.415 -6.063 1.00 81.00 171 TYR A O 1
ATOM 1380 N N . GLY A 1 172 ? -7.431 -0.835 -4.650 1.00 74.12 172 GLY A N 1
ATOM 1381 C CA . GLY A 1 172 ? -8.382 -1.284 -5.668 1.00 74.12 172 GLY A CA 1
ATOM 1382 C C . GLY A 1 172 ? -9.090 -0.140 -6.396 1.00 74.12 172 GLY A C 1
ATOM 1383 O O . GLY A 1 172 ? -9.418 -0.289 -7.572 1.00 74.12 172 GLY A O 1
ATOM 1384 N N . GLU A 1 173 ? -9.287 1.018 -5.756 1.00 64.50 173 GLU A N 1
ATOM 1385 C CA . GLU A 1 173 ? -9.625 2.260 -6.455 1.00 64.50 173 GLU A CA 1
ATOM 1386 C C . GLU A 1 173 ? -8.325 2.812 -7.068 1.00 64.50 173 GLU A C 1
ATOM 1388 O O . GLU A 1 173 ? -7.277 2.790 -6.435 1.00 64.50 173 GLU A O 1
ATOM 1393 N N . THR A 1 174 ? -8.344 3.269 -8.322 1.00 57.88 174 THR A N 1
ATOM 1394 C CA . THR A 1 174 ? -7.166 3.589 -9.167 1.00 57.88 174 THR A CA 1
ATOM 1395 C C . THR A 1 174 ? -6.249 4.729 -8.673 1.00 57.88 174 THR A C 1
ATOM 1397 O O . THR A 1 174 ? -5.490 5.307 -9.453 1.00 57.88 174 THR A O 1
ATOM 1400 N N . VAL A 1 175 ? -6.286 5.086 -7.391 1.00 62.06 175 VAL A N 1
ATOM 1401 C CA . VAL A 1 175 ? -5.474 6.136 -6.775 1.00 62.06 175 VAL A CA 1
ATOM 1402 C C . VAL A 1 175 ? -4.078 5.591 -6.446 1.00 62.06 175 VAL A C 1
ATOM 1404 O O . VAL A 1 175 ? -3.770 5.208 -5.320 1.00 62.06 175 VAL A O 1
ATOM 1407 N N . ARG A 1 176 ? -3.196 5.603 -7.453 1.00 65.38 176 ARG A N 1
ATOM 1408 C CA . ARG A 1 176 ? -1.834 5.022 -7.418 1.00 65.38 176 ARG A CA 1
ATOM 1409 C C . ARG A 1 176 ? -0.865 5.636 -6.390 1.00 65.38 176 ARG A C 1
ATOM 1411 O O . ARG A 1 176 ? 0.242 5.133 -6.209 1.00 65.38 176 ARG A O 1
ATOM 1418 N N . THR A 1 177 ? -1.259 6.721 -5.723 1.00 63.91 177 THR A N 1
ATOM 1419 C CA . THR A 1 177 ? -0.417 7.509 -4.805 1.00 63.91 177 THR A CA 1
ATOM 1420 C C . THR A 1 177 ? -0.963 7.601 -3.380 1.00 63.91 177 THR A C 1
ATOM 1422 O O . THR A 1 177 ? -0.351 8.255 -2.534 1.00 63.91 177 THR A O 1
ATOM 1425 N N . ALA A 1 178 ? -2.100 6.966 -3.084 1.00 67.12 178 ALA A N 1
ATOM 1426 C CA . ALA A 1 178 ? -2.684 7.026 -1.752 1.00 67.12 178 ALA A CA 1
ATOM 1427 C C . ALA A 1 178 ? -1.824 6.257 -0.729 1.00 67.12 178 ALA A C 1
ATOM 1429 O O . ALA A 1 178 ? -1.416 5.113 -0.948 1.00 67.12 178 ALA A O 1
ATOM 1430 N N . ARG A 1 179 ? -1.542 6.899 0.412 1.00 70.81 179 ARG A N 1
ATOM 1431 C CA . ARG A 1 179 ? -0.832 6.272 1.536 1.00 70.81 179 ARG A CA 1
ATOM 1432 C C . ARG A 1 179 ? -1.796 5.370 2.302 1.00 70.81 179 ARG A C 1
ATOM 1434 O O . ARG A 1 179 ? -2.913 5.793 2.607 1.00 70.81 179 ARG A O 1
ATOM 1441 N N . PHE A 1 180 ? -1.360 4.159 2.651 1.00 83.81 180 PHE A N 1
ATOM 1442 C CA . PHE A 1 180 ? -2.159 3.279 3.491 1.00 83.81 180 PHE A CA 1
ATOM 1443 C C . PHE A 1 180 ? -2.329 3.903 4.876 1.00 83.81 180 PHE A C 1
ATOM 1445 O O . PHE A 1 180 ? -1.359 4.266 5.544 1.00 83.81 180 PHE A O 1
ATOM 1452 N N . ARG A 1 181 ? -3.580 4.043 5.306 1.00 82.50 181 ARG A N 1
ATOM 1453 C CA . ARG A 1 181 ? -3.915 4.549 6.633 1.00 82.50 181 ARG A CA 1
ATOM 1454 C C . ARG A 1 181 ? -4.278 3.387 7.534 1.00 82.50 181 ARG A C 1
ATOM 1456 O O . ARG A 1 181 ? -5.225 2.670 7.240 1.00 82.50 181 ARG A O 1
ATOM 1463 N N . ALA A 1 182 ? -3.567 3.214 8.640 1.00 85.88 182 ALA A N 1
ATOM 1464 C CA . ALA A 1 182 ? -3.819 2.125 9.583 1.00 85.88 182 ALA A CA 1
ATOM 1465 C C . ALA A 1 182 ? -4.406 2.599 10.921 1.00 85.88 182 ALA A C 1
ATOM 1467 O O . ALA A 1 182 ? -4.515 1.815 11.855 1.00 85.88 182 ALA A O 1
ATOM 1468 N N . ASP A 1 183 ? -4.796 3.870 11.046 1.00 85.69 183 ASP A N 1
ATOM 1469 C CA . ASP A 1 183 ? -5.360 4.368 12.296 1.00 85.69 183 ASP A CA 1
ATOM 1470 C C . ASP A 1 183 ? -6.712 3.711 12.614 1.00 85.69 183 ASP A C 1
ATOM 1472 O O . ASP A 1 183 ? -7.555 3.478 11.743 1.00 85.69 183 ASP A O 1
ATOM 1476 N N . LEU A 1 184 ? -6.882 3.399 13.898 1.00 84.56 184 LEU A N 1
ATOM 1477 C CA . LEU A 1 184 ? -8.032 2.683 14.450 1.00 84.56 184 LEU A CA 1
ATOM 1478 C C . LEU A 1 184 ? -8.701 3.472 15.581 1.00 84.56 184 LEU A C 1
ATOM 1480 O O . LEU A 1 184 ? -9.514 2.920 16.314 1.00 84.56 184 LEU A O 1
ATOM 1484 N N . ILE A 1 185 ? -8.352 4.751 15.760 1.00 84.06 185 ILE A N 1
ATOM 1485 C CA . ILE A 1 185 ? -8.756 5.550 16.928 1.00 84.06 185 ILE A CA 1
ATOM 1486 C C . ILE A 1 185 ? -10.280 5.622 17.036 1.00 84.06 185 ILE A C 1
ATOM 1488 O O . ILE A 1 185 ? -10.831 5.297 18.087 1.00 84.06 185 ILE A O 1
ATOM 1492 N N . LEU A 1 186 ? -10.968 5.996 15.950 1.00 82.69 186 LEU A N 1
ATOM 1493 C CA . LEU A 1 186 ? -12.429 6.078 15.948 1.00 82.69 186 LEU A CA 1
ATOM 1494 C C . LEU A 1 186 ? -13.068 4.701 16.162 1.00 82.69 186 LEU A C 1
ATOM 1496 O O . LEU A 1 186 ? -13.983 4.571 16.970 1.00 82.69 186 LEU A O 1
ATOM 1500 N N . PHE A 1 187 ? -12.559 3.674 15.478 1.00 83.12 187 PHE A N 1
ATOM 1501 C CA . PHE A 1 187 ? -13.069 2.309 15.583 1.00 83.12 187 PHE A CA 1
ATOM 1502 C C . PHE A 1 187 ? -12.963 1.762 17.015 1.00 83.12 187 PHE A C 1
ATOM 1504 O O . PHE A 1 187 ? -13.961 1.325 17.591 1.00 83.12 187 PHE A O 1
ATOM 1511 N N . ARG A 1 188 ? -11.778 1.867 17.628 1.00 84.06 188 ARG A N 1
ATOM 1512 C CA . ARG A 1 188 ? -11.543 1.498 19.030 1.00 84.06 188 ARG A CA 1
ATOM 1513 C C . ARG A 1 188 ? -12.403 2.338 19.966 1.00 84.06 188 ARG A C 1
ATOM 1515 O O . ARG A 1 188 ? -13.008 1.795 20.875 1.00 84.06 188 ARG A O 1
ATOM 1522 N N . GLY A 1 189 ? -12.552 3.635 19.702 1.00 83.75 189 GLY A N 1
ATOM 1523 C CA . GLY A 1 189 ? -13.455 4.506 20.453 1.00 83.75 189 GLY A CA 1
ATOM 1524 C C . GLY A 1 189 ? -14.909 4.020 20.446 1.00 83.75 189 GLY A C 1
ATOM 1525 O O . GLY A 1 189 ? -15.538 3.976 21.498 1.00 83.75 189 GLY A O 1
ATOM 1526 N N . ILE A 1 190 ? -15.435 3.605 19.288 1.00 83.25 190 ILE A N 1
ATOM 1527 C CA . ILE A 1 190 ? -16.798 3.056 19.159 1.00 83.25 190 ILE A CA 1
ATOM 1528 C C . ILE A 1 190 ? -16.937 1.726 19.911 1.00 83.25 190 ILE A C 1
ATOM 1530 O O . ILE A 1 190 ? -17.968 1.481 20.539 1.00 83.25 190 ILE A O 1
ATOM 1534 N N . ARG A 1 191 ? -15.919 0.861 19.832 1.00 81.19 191 ARG A N 1
ATOM 1535 C CA . ARG A 1 191 ? -15.915 -0.462 20.472 1.00 81.19 191 ARG A CA 1
ATOM 1536 C C . ARG A 1 191 ? -15.779 -0.367 21.994 1.00 81.19 191 ARG A C 1
ATOM 1538 O O . ARG A 1 191 ? -16.477 -1.072 22.722 1.00 81.19 191 ARG A O 1
ATOM 1545 N N . ASP A 1 192 ? -14.887 0.502 22.455 1.00 82.94 192 ASP A N 1
ATOM 1546 C CA . ASP A 1 192 ? -14.352 0.483 23.815 1.00 82.94 192 ASP A CA 1
ATOM 1547 C C . ASP A 1 192 ? -14.978 1.568 24.713 1.00 82.94 192 ASP A C 1
ATOM 1549 O O . ASP A 1 192 ? -14.834 1.504 25.936 1.00 82.94 192 ASP A O 1
ATOM 1553 N N . MET A 1 193 ? -15.702 2.549 24.150 1.00 83.69 193 MET A N 1
ATOM 1554 C CA . MET A 1 193 ? -16.313 3.649 24.910 1.00 83.69 193 MET A CA 1
ATOM 1555 C C . MET A 1 193 ? -17.832 3.760 24.707 1.00 83.69 193 MET A C 1
ATOM 1557 O O . MET A 1 193 ? -18.347 3.545 23.608 1.00 83.69 193 MET A O 1
ATOM 1561 N N . PRO A 1 194 ? -18.586 4.190 25.739 1.00 85.38 194 PRO A N 1
ATOM 1562 C CA . PRO A 1 194 ? -19.972 4.605 25.562 1.00 85.38 194 PRO A CA 1
ATOM 1563 C C . PRO A 1 194 ? -20.090 5.784 24.578 1.00 85.38 194 PRO A C 1
ATOM 1565 O O . PRO A 1 194 ? -19.236 6.676 24.603 1.00 85.38 194 PRO A O 1
ATOM 1568 N N . PRO A 1 195 ? -21.187 5.883 23.797 1.00 82.69 195 PRO A N 1
ATOM 1569 C CA . PRO A 1 195 ? -21.357 6.946 22.802 1.00 82.69 195 PRO A CA 1
ATOM 1570 C C . PRO A 1 195 ? -21.184 8.367 23.354 1.00 82.69 195 PRO A C 1
ATOM 1572 O O . PRO A 1 195 ? -20.550 9.203 22.717 1.00 82.69 195 PRO A O 1
ATOM 1575 N N . ALA A 1 196 ? -21.698 8.641 24.558 1.00 85.88 196 ALA A N 1
ATOM 1576 C CA . ALA A 1 196 ? -21.568 9.952 25.195 1.00 85.88 196 ALA A CA 1
ATOM 1577 C C . ALA A 1 196 ? -20.108 10.295 25.546 1.00 85.88 196 ALA A C 1
ATOM 1579 O O . ALA A 1 196 ? -19.675 11.428 25.350 1.00 85.88 196 ALA A O 1
ATOM 1580 N N . SER A 1 197 ? -19.337 9.314 26.022 1.00 88.94 197 SER A N 1
ATOM 1581 C CA . SER A 1 197 ? -17.919 9.484 26.353 1.00 88.94 197 SER A CA 1
ATOM 1582 C C . SER A 1 197 ? -17.072 9.685 25.100 1.00 88.94 197 SER A C 1
ATOM 1584 O O . SER A 1 197 ? -16.226 10.578 25.076 1.00 88.94 197 SER A O 1
ATOM 1586 N N . LEU A 1 198 ? -17.342 8.917 24.040 1.00 86.62 198 LEU A N 1
ATOM 1587 C CA . LEU A 1 198 ? -16.681 9.088 22.748 1.00 86.62 198 LEU A CA 1
ATOM 1588 C C . LEU A 1 198 ? -16.958 10.480 22.165 1.00 86.62 198 LEU A C 1
ATOM 1590 O O . LEU A 1 198 ? -16.027 11.188 21.788 1.00 86.62 198 LEU A O 1
ATOM 1594 N N . ALA A 1 199 ? -18.225 10.907 22.154 1.00 85.00 199 ALA A N 1
ATOM 1595 C CA . ALA A 1 199 ? -18.608 12.239 21.692 1.00 85.00 199 ALA A CA 1
ATOM 1596 C C . ALA A 1 199 ? -17.930 13.348 22.511 1.00 85.00 199 ALA A C 1
ATOM 1598 O O . ALA A 1 199 ? -17.434 14.322 21.940 1.00 85.00 199 ALA A O 1
ATOM 1599 N N . GLY A 1 200 ? -17.853 13.185 23.836 1.00 88.69 200 GLY A N 1
ATOM 1600 C CA . GLY A 1 200 ? -17.135 14.109 24.713 1.00 88.69 200 GLY A CA 1
ATOM 1601 C C . GLY A 1 200 ? -15.642 14.192 24.385 1.00 88.69 200 GLY A C 1
ATOM 1602 O O . GLY A 1 200 ? -15.102 15.293 24.276 1.00 88.69 200 GLY A O 1
ATOM 1603 N N . SER A 1 201 ? -14.985 13.049 24.164 1.00 87.56 201 SER A N 1
ATOM 1604 C CA . SER A 1 201 ? -13.564 12.983 23.796 1.00 87.56 201 SER A CA 1
ATOM 1605 C C . SER A 1 201 ? -13.285 13.684 22.463 1.00 87.56 201 SER A C 1
ATOM 1607 O O . SER A 1 201 ? -12.419 14.556 22.402 1.00 87.56 201 SER A O 1
ATOM 1609 N N . ILE A 1 202 ? -14.077 13.380 21.430 1.00 84.94 202 ILE A N 1
ATOM 1610 C CA . ILE A 1 202 ? -13.986 14.003 20.101 1.00 84.94 202 ILE A CA 1
ATOM 1611 C C . ILE A 1 202 ? -14.168 15.523 20.206 1.00 84.94 202 ILE A C 1
ATOM 1613 O O . ILE A 1 202 ? -13.346 16.276 19.686 1.00 84.94 202 ILE A O 1
ATOM 1617 N N . THR A 1 203 ? -15.199 15.975 20.927 1.00 85.88 203 THR A N 1
ATOM 1618 C CA . THR A 1 203 ? -15.513 17.408 21.080 1.00 85.88 203 THR A CA 1
ATOM 1619 C C . THR A 1 203 ? -14.417 18.153 21.842 1.00 85.88 203 THR A C 1
ATOM 1621 O O . THR A 1 203 ? -14.087 19.290 21.510 1.00 85.88 203 THR A O 1
ATOM 1624 N N . THR A 1 204 ? -13.830 17.518 22.858 1.00 89.31 204 THR A N 1
ATOM 1625 C CA . THR A 1 204 ? -12.730 18.105 23.637 1.00 89.31 204 THR A CA 1
ATOM 1626 C C . THR A 1 204 ? -11.488 18.285 22.770 1.00 89.31 204 THR A C 1
ATOM 1628 O O . THR A 1 204 ? -10.850 19.336 22.805 1.00 89.31 204 THR A O 1
ATOM 1631 N N . GLU A 1 205 ? -11.176 17.285 21.948 1.00 85.81 205 GLU A N 1
ATOM 1632 C CA . GLU A 1 205 ? -10.050 17.352 21.026 1.00 85.81 205 GLU A CA 1
ATOM 1633 C C . GLU A 1 205 ? -10.276 18.395 19.920 1.00 85.81 205 GLU A C 1
ATOM 1635 O O . GLU A 1 205 ? -9.369 19.163 19.601 1.00 85.81 205 GLU A O 1
ATOM 1640 N N . ASP A 1 206 ? -11.499 18.503 19.392 1.00 83.56 206 ASP A N 1
ATOM 1641 C CA . ASP A 1 206 ? -11.876 19.568 18.453 1.00 83.56 206 ASP A CA 1
ATOM 1642 C C . ASP A 1 206 ? -11.681 20.960 19.037 1.00 83.56 206 ASP A C 1
ATOM 1644 O O . ASP A 1 206 ? -11.096 21.833 18.389 1.00 83.56 206 ASP A O 1
ATOM 1648 N N . LEU A 1 207 ? -12.140 21.163 20.272 1.00 85.62 207 LEU A N 1
ATOM 1649 C CA . LEU A 1 207 ? -11.978 22.429 20.970 1.00 85.62 207 LEU A CA 1
ATOM 1650 C C . LEU A 1 207 ? -10.495 22.778 21.134 1.00 85.62 207 LEU A C 1
ATOM 1652 O O . LEU A 1 207 ? -10.107 23.918 20.884 1.00 85.62 207 LEU A O 1
ATOM 1656 N N . ARG A 1 208 ? -9.655 21.797 21.480 1.00 85.75 208 ARG A N 1
ATOM 1657 C CA . ARG A 1 208 ? -8.203 21.974 21.599 1.00 85.75 208 ARG A CA 1
ATOM 1658 C C . ARG A 1 208 ? -7.567 22.356 20.260 1.00 85.75 208 ARG A C 1
ATOM 1660 O O . ARG A 1 208 ? -6.791 23.309 20.199 1.00 85.75 208 ARG A O 1
ATOM 1667 N N . CYS A 1 209 ? -7.910 21.661 19.174 1.00 80.88 209 CYS A N 1
ATOM 1668 C CA . CYS A 1 209 ? -7.434 21.995 17.829 1.00 80.88 209 CYS A CA 1
ATOM 1669 C C . CYS A 1 209 ? -7.860 23.408 17.411 1.00 80.88 209 CYS A C 1
ATOM 1671 O O . CYS A 1 209 ? -7.049 24.152 16.860 1.00 80.88 209 CYS A O 1
ATOM 1673 N N . PHE A 1 210 ? -9.104 23.793 17.702 1.00 83.31 210 PHE A N 1
ATOM 1674 C CA . PHE A 1 210 ? -9.621 25.127 17.416 1.00 83.31 210 PHE A CA 1
ATOM 1675 C C . PHE A 1 210 ? -8.885 26.207 18.213 1.00 83.31 210 PHE A C 1
ATOM 1677 O O . PHE A 1 210 ? -8.454 27.200 17.637 1.00 83.31 210 PHE A O 1
ATOM 1684 N N . GLN A 1 211 ? -8.684 26.007 19.517 1.00 84.69 211 GLN A N 1
ATOM 1685 C CA . GLN A 1 211 ? -7.941 26.938 20.372 1.00 84.69 211 GLN A CA 1
ATOM 1686 C C . GLN A 1 211 ? -6.499 27.125 19.888 1.00 84.69 211 GLN A C 1
ATOM 1688 O O . GLN A 1 211 ? -6.025 28.257 19.793 1.00 84.69 211 GLN A O 1
ATOM 1693 N N . ASN A 1 212 ? -5.826 26.036 19.507 1.00 81.69 212 ASN A N 1
ATOM 1694 C CA . ASN A 1 212 ? -4.480 26.089 18.937 1.00 81.69 212 ASN A CA 1
ATOM 1695 C C . ASN A 1 212 ? -4.458 26.833 17.595 1.00 81.69 212 ASN A C 1
ATOM 1697 O O . ASN A 1 212 ? -3.580 27.659 17.360 1.00 81.69 212 ASN A O 1
ATOM 1701 N N . ALA A 1 213 ? -5.431 26.570 16.717 1.00 80.00 213 ALA A N 1
ATOM 1702 C CA . ALA A 1 213 ? -5.547 27.270 15.443 1.00 80.00 213 ALA A CA 1
ATOM 1703 C C . ALA A 1 213 ? -5.798 28.767 15.641 1.00 80.00 213 ALA A C 1
ATOM 1705 O O . ALA A 1 213 ? -5.162 29.586 14.982 1.00 80.00 213 ALA A O 1
ATOM 1706 N N . TYR A 1 214 ? -6.669 29.114 16.588 1.00 77.69 214 TYR A N 1
ATOM 1707 C CA . TYR A 1 214 ? -6.988 30.487 16.949 1.00 77.69 214 TYR A CA 1
ATOM 1708 C C . TYR A 1 214 ? -5.774 31.232 17.517 1.00 77.69 214 TYR A C 1
ATOM 1710 O O . TYR A 1 214 ? -5.496 32.351 17.101 1.00 77.69 214 TYR A O 1
ATOM 1718 N N . ALA A 1 215 ? -4.993 30.602 18.400 1.00 77.44 215 ALA A N 1
ATOM 1719 C CA . ALA A 1 215 ? -3.760 31.187 18.931 1.00 77.44 215 ALA A CA 1
ATOM 1720 C C . ALA A 1 215 ? -2.728 31.501 17.829 1.00 77.44 215 ALA A C 1
ATOM 1722 O O . ALA A 1 215 ? -1.959 32.453 17.945 1.00 77.44 215 ALA A O 1
ATOM 1723 N N . LEU A 1 216 ? -2.743 30.735 16.735 1.00 71.88 216 LEU A N 1
ATOM 1724 C CA . LEU A 1 216 ? -1.864 30.917 15.580 1.00 71.88 216 LEU A CA 1
ATOM 1725 C C . LEU A 1 216 ? -2.415 31.899 14.530 1.00 71.88 216 LEU A C 1
ATOM 1727 O O . LEU A 1 216 ? -1.691 32.228 13.591 1.00 71.88 216 LEU A O 1
ATOM 1731 N N . VAL A 1 217 ? -3.639 32.424 14.681 1.00 65.56 217 VAL A N 1
ATOM 1732 C CA . VAL A 1 217 ? -4.239 33.410 13.751 1.00 65.56 217 VAL A CA 1
ATOM 1733 C C . VAL A 1 217 ? -3.365 34.656 13.593 1.00 65.56 217 VAL A C 1
ATOM 1735 O O . VAL A 1 217 ? -3.298 35.225 12.508 1.00 65.56 217 VAL A O 1
ATOM 1738 N N . LEU A 1 218 ? -2.642 35.048 14.644 1.00 57.72 218 LEU A N 1
ATOM 1739 C CA . LEU A 1 218 ? -1.757 36.217 14.634 1.00 57.72 218 LEU A CA 1
ATOM 1740 C C . LEU A 1 218 ? -0.413 35.975 13.924 1.00 57.72 218 LEU A C 1
ATOM 1742 O O . LEU A 1 218 ? 0.369 36.907 13.781 1.00 57.72 218 LEU A O 1
ATOM 1746 N N . SER A 1 219 ? -0.121 34.744 13.493 1.00 59.03 219 SER A N 1
ATOM 1747 C CA . SER A 1 219 ? 1.198 34.363 12.965 1.00 59.03 219 SER A CA 1
ATOM 1748 C C . SER A 1 219 ? 1.302 34.344 11.432 1.00 59.03 219 SER A C 1
ATOM 1750 O O . SER A 1 219 ? 2.275 33.806 10.911 1.00 59.03 219 SER A O 1
ATOM 1752 N N . GLU A 1 220 ? 0.307 34.867 10.699 1.00 59.09 220 GLU A N 1
ATOM 1753 C CA . GLU A 1 220 ? 0.158 34.806 9.219 1.00 59.09 220 GLU A CA 1
ATOM 1754 C C . GLU A 1 220 ? 0.197 33.386 8.606 1.00 59.09 220 GLU A C 1
ATOM 1756 O O . GLU A 1 220 ? -0.084 33.180 7.422 1.00 59.09 220 GLU A O 1
ATOM 1761 N N . ARG A 1 221 ? 0.475 32.358 9.411 1.00 61.66 221 ARG A N 1
ATOM 1762 C CA . ARG A 1 221 ? 0.507 30.957 9.014 1.00 61.66 221 ARG A CA 1
ATOM 1763 C C . ARG A 1 221 ? -0.848 30.320 9.285 1.00 61.66 221 ARG A C 1
ATOM 1765 O O . ARG A 1 221 ? -1.161 29.908 10.397 1.00 61.66 221 ARG A O 1
ATOM 1772 N N . ASN A 1 222 ? -1.619 30.116 8.219 1.00 68.75 222 ASN A N 1
ATOM 1773 C CA . ASN A 1 222 ? -2.878 29.351 8.217 1.00 68.75 222 ASN A CA 1
ATOM 1774 C C . ASN A 1 222 ? -2.713 27.842 8.537 1.00 68.75 222 ASN A C 1
ATOM 1776 O O . ASN A 1 222 ? -3.588 27.031 8.232 1.00 68.75 222 ASN A O 1
ATOM 1780 N N . GLU A 1 223 ? -1.591 27.423 9.121 1.00 73.50 223 GLU A N 1
ATOM 1781 C CA . GLU A 1 223 ? -1.265 26.022 9.396 1.00 73.50 223 GLU A CA 1
ATOM 1782 C C . GLU A 1 223 ? -2.208 25.393 10.428 1.00 73.50 223 GLU A C 1
ATOM 1784 O O . GLU A 1 223 ? -2.632 24.251 10.239 1.00 73.50 223 GLU A O 1
ATOM 1789 N N . GLY A 1 224 ? -2.605 26.150 11.457 1.00 71.56 224 GLY A N 1
ATOM 1790 C CA . GLY A 1 224 ? -3.544 25.686 12.482 1.00 71.56 224 GLY A CA 1
ATOM 1791 C C . GLY A 1 224 ? -4.927 25.355 11.912 1.00 71.56 224 GLY A C 1
ATOM 1792 O O . GLY A 1 224 ? -5.454 24.266 12.142 1.00 71.56 224 GLY A O 1
ATOM 1793 N N . TRP A 1 225 ? -5.477 26.242 11.078 1.00 76.88 225 TRP A N 1
ATOM 1794 C CA . TRP A 1 225 ? -6.755 26.010 10.394 1.00 76.88 225 TRP A CA 1
ATOM 1795 C C . TRP A 1 225 ? -6.685 24.855 9.396 1.00 76.88 225 TRP A C 1
ATOM 1797 O O . TRP A 1 225 ? -7.605 24.041 9.328 1.00 76.88 225 TRP A O 1
ATOM 1807 N N . ARG A 1 226 ? -5.573 24.723 8.660 1.00 79.75 226 ARG A N 1
ATOM 1808 C CA . ARG A 1 226 ? -5.351 23.570 7.772 1.00 79.75 226 ARG A CA 1
ATOM 1809 C C . ARG A 1 226 ? -5.300 22.256 8.550 1.00 79.75 226 ARG A C 1
ATOM 1811 O O . ARG A 1 226 ? -5.815 21.253 8.067 1.00 79.75 226 ARG A O 1
ATOM 1818 N N . HIS A 1 227 ? -4.683 22.237 9.731 1.00 78.12 227 HIS A N 1
ATOM 1819 C CA . HIS A 1 227 ? -4.635 21.045 10.575 1.00 78.12 227 HIS A CA 1
ATOM 1820 C C . HIS A 1 227 ? -6.027 20.655 11.092 1.00 78.12 227 HIS A C 1
ATOM 1822 O O . HIS A 1 227 ? -6.397 19.487 10.983 1.00 78.12 227 HIS A O 1
ATOM 1828 N N . LEU A 1 228 ? -6.826 21.626 11.555 1.00 78.75 228 LEU A N 1
ATOM 1829 C CA . LEU A 1 228 ? -8.220 21.390 11.946 1.00 78.75 228 LEU A CA 1
ATOM 1830 C C . LEU A 1 228 ? -9.043 20.829 10.775 1.00 78.75 228 LEU A C 1
ATOM 1832 O O . LEU A 1 228 ? -9.705 19.805 10.927 1.00 78.75 228 LEU A O 1
ATOM 1836 N N . GLY A 1 229 ? -8.934 21.444 9.592 1.00 80.56 229 GLY A N 1
ATOM 1837 C CA . GLY A 1 229 ? -9.616 20.980 8.382 1.00 80.56 229 GLY A CA 1
ATOM 1838 C C . GLY A 1 229 ? -9.241 19.546 7.998 1.00 80.56 229 GLY A C 1
ATOM 1839 O O . GLY A 1 229 ? -10.123 18.738 7.718 1.00 80.56 229 GLY A O 1
ATOM 1840 N N . ARG A 1 230 ? -7.948 19.191 8.063 1.00 79.75 230 ARG A N 1
ATOM 1841 C CA . ARG A 1 230 ? -7.490 17.808 7.840 1.00 79.75 230 ARG A CA 1
ATOM 1842 C C . ARG A 1 230 ? -8.069 16.837 8.865 1.00 79.75 230 ARG A C 1
ATOM 1844 O O . ARG A 1 230 ? -8.520 15.772 8.474 1.00 79.75 230 ARG A O 1
ATOM 1851 N N . SER A 1 231 ? -8.097 17.202 10.146 1.00 77.56 231 SER A N 1
ATOM 1852 C CA . SER A 1 231 ? -8.658 16.348 11.202 1.00 77.56 231 SER A CA 1
ATOM 1853 C C . SER A 1 231 ? -10.161 16.088 11.016 1.00 77.56 231 SER A C 1
ATOM 1855 O O . SER A 1 231 ? -10.643 14.976 11.231 1.00 77.56 231 SER A O 1
ATOM 1857 N N . TRP A 1 232 ? -10.913 17.096 10.570 1.00 81.88 232 TRP A N 1
ATOM 1858 C CA . TRP A 1 232 ? -12.349 16.973 10.298 1.00 81.88 232 TRP A CA 1
ATOM 1859 C C . TRP A 1 232 ? -12.648 16.131 9.067 1.00 81.88 232 TRP A C 1
ATOM 1861 O O . TRP A 1 232 ? -13.479 15.224 9.133 1.00 81.88 232 TRP A O 1
ATOM 1871 N N . GLN A 1 233 ? -11.940 16.399 7.966 1.00 80.88 233 GLN A N 1
ATOM 1872 C CA . GLN A 1 233 ? -11.992 15.543 6.785 1.00 80.88 233 GLN A CA 1
ATOM 1873 C C . GLN A 1 233 ? -11.679 14.103 7.183 1.00 80.88 233 GLN A C 1
ATOM 1875 O O . GLN A 1 233 ? -12.380 13.179 6.772 1.00 80.88 233 GLN A O 1
ATOM 1880 N N . GLN A 1 234 ? -10.694 13.936 8.070 1.00 78.19 234 GLN A N 1
ATOM 1881 C CA . GLN A 1 234 ? -10.265 12.620 8.463 1.00 78.19 234 GLN A CA 1
ATOM 1882 C C . GLN A 1 234 ? -11.353 11.825 9.186 1.00 78.19 234 GLN A C 1
ATOM 1884 O O . GLN A 1 234 ? -11.688 10.705 8.804 1.00 78.19 234 GLN A O 1
ATOM 1889 N N . ARG A 1 235 ? -11.960 12.443 10.197 1.00 77.75 235 ARG A N 1
ATOM 1890 C CA . ARG A 1 235 ? -13.044 11.832 10.971 1.00 77.75 235 ARG A CA 1
ATOM 1891 C C . ARG A 1 235 ? -14.297 11.569 10.138 1.00 77.75 235 ARG A C 1
ATOM 1893 O O . ARG A 1 235 ? -15.014 10.608 10.418 1.00 77.75 235 ARG A O 1
ATOM 1900 N N . SER A 1 236 ? -14.568 12.401 9.130 1.00 81.00 236 SER A N 1
ATOM 1901 C CA . SER A 1 236 ? -15.664 12.185 8.179 1.00 81.00 236 SER A CA 1
ATOM 1902 C C . SER A 1 236 ? -15.468 10.884 7.396 1.00 81.00 236 SER A C 1
ATOM 1904 O O . SER A 1 236 ? -16.361 10.035 7.362 1.00 81.00 236 SER A O 1
ATOM 1906 N N . GLU A 1 237 ? -14.271 10.681 6.842 1.00 77.81 237 GLU A N 1
ATOM 1907 C CA . GLU A 1 237 ? -13.910 9.455 6.122 1.00 77.81 237 GLU A CA 1
ATOM 1908 C C . GLU A 1 237 ? -14.004 8.221 7.022 1.00 77.81 237 GLU A C 1
ATOM 1910 O O . GLU A 1 237 ? -14.631 7.229 6.641 1.00 77.81 237 GLU A O 1
ATOM 1915 N N . ASP A 1 238 ? -13.461 8.308 8.238 1.00 75.69 238 ASP A N 1
ATOM 1916 C CA . ASP A 1 238 ? -13.477 7.200 9.195 1.00 75.69 238 ASP A CA 1
ATOM 1917 C C . ASP A 1 238 ? -14.911 6.848 9.625 1.00 75.69 238 ASP A C 1
ATOM 1919 O O . ASP A 1 238 ? -15.245 5.676 9.804 1.00 75.69 238 ASP A O 1
ATOM 1923 N N . SER A 1 239 ? -15.795 7.844 9.749 1.00 75.12 239 SER A N 1
ATOM 1924 C CA . SER A 1 239 ? -17.209 7.632 10.088 1.00 75.12 239 SER A CA 1
ATOM 1925 C C . SER A 1 239 ? -17.959 6.922 8.960 1.00 75.12 239 SER A C 1
ATOM 1927 O O . SER A 1 239 ? -18.697 5.966 9.208 1.00 75.12 239 SER A O 1
ATOM 1929 N N . ILE A 1 240 ? -17.747 7.349 7.711 1.00 76.81 240 ILE A N 1
ATOM 1930 C CA . ILE A 1 240 ? -18.318 6.694 6.525 1.00 76.81 240 ILE A CA 1
ATOM 1931 C C . ILE A 1 240 ? -17.821 5.249 6.431 1.00 76.81 240 ILE A C 1
ATOM 1933 O O . ILE A 1 240 ? -18.600 4.335 6.152 1.00 76.81 240 ILE A O 1
ATOM 1937 N N . GLU A 1 241 ? -16.535 5.025 6.686 1.00 73.69 241 GLU A N 1
ATOM 1938 C CA . GLU A 1 241 ? -15.939 3.696 6.699 1.00 73.69 241 GLU A CA 1
ATOM 1939 C C . GLU A 1 241 ? -16.518 2.809 7.804 1.00 73.69 241 GLU A C 1
ATOM 1941 O O . GLU A 1 241 ? -16.886 1.667 7.525 1.00 73.69 241 GLU A O 1
ATOM 1946 N N . CYS A 1 242 ? -16.665 3.320 9.028 1.00 70.62 242 CYS A N 1
ATOM 1947 C CA . CYS A 1 242 ? -17.284 2.581 10.128 1.00 70.62 242 CYS A CA 1
ATOM 1948 C C . CYS A 1 242 ? -18.742 2.222 9.818 1.00 70.62 242 CYS A C 1
ATOM 1950 O O . CYS A 1 242 ? -19.174 1.116 10.131 1.00 70.62 242 CYS A O 1
ATOM 1952 N N . LEU A 1 243 ? -19.498 3.104 9.156 1.00 70.62 243 LEU A N 1
ATOM 1953 C CA . LEU A 1 243 ? -20.865 2.809 8.715 1.00 70.62 243 LEU A CA 1
ATOM 1954 C C . LEU A 1 243 ? -20.893 1.707 7.648 1.00 70.62 243 LEU A C 1
ATOM 1956 O O . LEU A 1 243 ? -21.677 0.768 7.758 1.00 70.62 243 LEU A O 1
ATOM 1960 N N . ARG A 1 244 ? -20.020 1.778 6.636 1.00 68.75 244 ARG A N 1
ATOM 1961 C CA . ARG A 1 244 ? -19.932 0.758 5.573 1.00 68.75 244 ARG A CA 1
ATOM 1962 C C . ARG A 1 244 ? -19.471 -0.596 6.106 1.00 68.75 244 ARG A C 1
ATOM 1964 O O . ARG A 1 244 ? -20.051 -1.623 5.761 1.00 68.75 244 ARG A O 1
ATOM 1971 N N . THR A 1 245 ? -18.461 -0.591 6.967 1.00 64.25 245 THR A N 1
ATOM 1972 C CA . THR A 1 245 ? -17.905 -1.808 7.568 1.00 64.25 245 THR A CA 1
ATOM 1973 C C . THR A 1 245 ? -18.871 -2.376 8.601 1.00 64.25 245 THR A C 1
ATOM 1975 O O . THR A 1 245 ? -19.092 -3.575 8.623 1.00 64.25 245 THR A O 1
ATOM 1978 N N . GLY A 1 246 ? -19.541 -1.533 9.392 1.00 57.91 246 GLY A N 1
ATOM 1979 C CA . GLY A 1 246 ? -20.608 -1.942 10.307 1.00 57.91 246 GLY A CA 1
ATOM 1980 C C . GLY A 1 246 ? -21.813 -2.549 9.584 1.00 57.91 246 GLY A 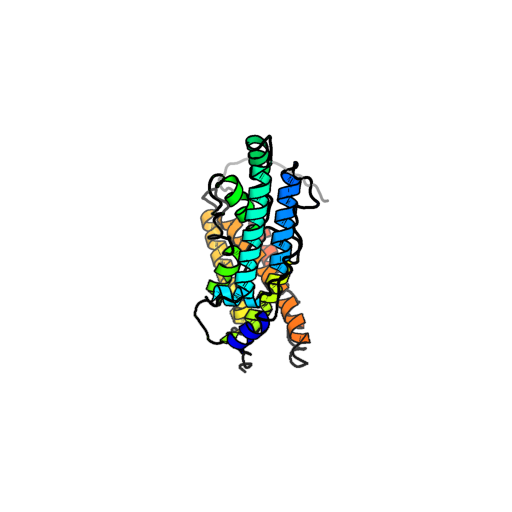C 1
ATOM 1981 O O . GLY A 1 246 ? -22.389 -3.516 10.078 1.00 57.91 246 GLY A O 1
ATOM 1982 N N . LEU A 1 247 ? -22.146 -2.054 8.385 1.00 47.38 247 LEU A N 1
ATOM 1983 C CA . LEU A 1 247 ? -23.104 -2.709 7.495 1.00 47.38 247 LEU A CA 1
ATOM 1984 C C . LEU A 1 247 ? -22.571 -4.078 7.050 1.00 47.38 247 LEU A C 1
ATOM 1986 O O . LEU A 1 247 ? -23.272 -5.059 7.247 1.00 47.38 247 LEU A O 1
ATOM 1990 N N . GLN A 1 248 ? -21.338 -4.186 6.536 1.00 44.38 248 GLN A N 1
ATOM 1991 C CA . GLN A 1 248 ? -20.732 -5.460 6.093 1.00 44.38 248 GLN A CA 1
ATOM 1992 C C . GLN A 1 248 ? -20.559 -6.507 7.211 1.00 44.38 248 GLN A C 1
ATOM 1994 O O . GLN A 1 248 ? -20.866 -7.676 6.992 1.00 44.38 248 GLN A O 1
ATOM 1999 N N . ILE A 1 249 ? -20.143 -6.106 8.415 1.00 44.44 249 ILE A N 1
ATOM 2000 C CA . ILE A 1 249 ? -19.996 -6.980 9.591 1.00 44.44 249 ILE A CA 1
ATOM 2001 C C . ILE A 1 249 ? -21.371 -7.479 10.071 1.00 44.44 249 ILE A C 1
ATOM 2003 O O . ILE A 1 249 ? -21.496 -8.623 10.505 1.00 44.44 249 ILE A O 1
ATOM 2007 N N . GLN A 1 250 ? -22.438 -6.680 9.928 1.00 42.72 250 GLN A N 1
ATOM 2008 C CA . GLN A 1 250 ? -23.811 -7.145 10.178 1.00 42.72 250 GLN A CA 1
ATOM 2009 C C . GLN A 1 250 ? -24.295 -8.208 9.175 1.00 42.72 250 GLN A C 1
ATOM 2011 O O . GLN A 1 250 ? -25.226 -8.947 9.501 1.00 42.72 250 GLN A O 1
ATOM 2016 N N . TRP A 1 251 ? -23.687 -8.320 7.986 1.00 31.83 251 TRP A N 1
ATOM 2017 C CA . TRP A 1 251 ? -24.003 -9.390 7.029 1.00 31.83 251 TRP A CA 1
ATOM 2018 C C . TRP A 1 251 ? -23.282 -10.707 7.351 1.00 31.83 251 TRP A C 1
ATOM 2020 O O . TRP A 1 251 ? -23.824 -11.770 7.055 1.00 31.83 251 TRP A O 1
ATOM 2030 N N . THR A 1 252 ? -22.106 -10.671 7.987 1.00 35.16 252 THR A N 1
ATOM 2031 C CA . THR A 1 252 ? -21.360 -11.874 8.411 1.00 35.16 252 THR A CA 1
ATOM 2032 C C . THR A 1 252 ? -21.738 -12.370 9.809 1.00 35.16 252 THR A C 1
ATOM 2034 O O . THR A 1 252 ? -21.695 -13.574 10.058 1.00 35.16 252 THR A O 1
ATOM 2037 N N . LEU A 1 253 ? -22.176 -11.489 10.712 1.00 33.75 253 LEU A N 1
ATOM 2038 C CA . LEU A 1 253 ? -22.696 -11.842 12.037 1.00 33.75 253 LEU A CA 1
ATOM 2039 C C . LEU A 1 253 ? -24.221 -11.716 12.055 1.00 33.75 253 LEU A C 1
ATOM 2041 O O . LEU A 1 253 ? -24.787 -10.648 12.287 1.00 33.75 253 LEU A O 1
ATOM 2045 N N . GLY A 1 254 ? -24.896 -12.839 11.809 1.00 31.44 254 GLY A N 1
ATOM 2046 C CA . GLY A 1 254 ? -26.351 -12.938 11.828 1.00 31.44 254 GLY A CA 1
ATOM 2047 C C . GLY A 1 254 ? -27.014 -12.265 13.042 1.00 31.44 254 GLY A C 1
ATOM 2048 O O . GLY A 1 254 ? -26.696 -12.543 14.195 1.00 31.44 254 GLY A O 1
ATOM 2049 N N . ARG A 1 255 ? -27.991 -11.400 12.733 1.00 33.31 255 ARG A N 1
ATOM 2050 C CA . ARG A 1 255 ? -29.167 -11.001 13.534 1.00 33.31 255 ARG A CA 1
ATOM 2051 C C . ARG A 1 255 ? -28.976 -10.922 15.059 1.00 33.31 255 ARG A C 1
ATOM 2053 O O . ARG A 1 255 ? -29.521 -11.742 15.785 1.00 33.31 255 ARG A O 1
ATOM 2060 N N . THR A 1 256 ? -28.356 -9.860 15.569 1.00 35.38 256 THR A N 1
ATOM 2061 C CA . THR A 1 256 ? -28.653 -9.383 16.948 1.00 35.38 256 THR A CA 1
ATOM 2062 C C . THR A 1 256 ? -28.546 -7.865 17.147 1.00 35.38 256 THR A C 1
ATOM 2064 O O . THR A 1 256 ? -29.163 -7.339 18.069 1.00 35.38 256 THR A O 1
ATOM 2067 N N . CYS A 1 257 ? -27.881 -7.113 16.262 1.00 35.56 257 CYS A N 1
ATOM 2068 C CA . CYS A 1 257 ? -27.653 -5.669 16.464 1.00 35.56 257 CYS A CA 1
ATOM 2069 C C . CYS A 1 257 ? -28.528 -4.731 15.606 1.00 35.56 257 CYS A C 1
ATOM 2071 O O . CYS A 1 257 ? -28.219 -3.547 15.474 1.00 35.56 257 CYS A O 1
ATOM 2073 N N . HIS A 1 258 ? -29.638 -5.224 15.047 1.00 32.38 258 HIS A N 1
ATOM 2074 C CA . HIS A 1 258 ? -30.480 -4.490 14.085 1.00 32.38 258 HIS A CA 1
ATOM 2075 C C . HIS A 1 258 ? -31.219 -3.252 14.646 1.00 32.38 258 HIS A C 1
ATOM 2077 O O . HIS A 1 258 ? -31.824 -2.512 13.881 1.00 32.38 258 HIS A O 1
ATOM 2083 N N . GLY A 1 259 ? -31.175 -2.988 15.957 1.00 28.81 259 GLY A N 1
ATOM 2084 C CA . GLY A 1 259 ? -32.013 -1.953 16.581 1.00 28.81 259 GLY A CA 1
ATOM 2085 C C . GLY A 1 259 ? -31.341 -0.633 16.974 1.00 28.81 259 GLY A C 1
ATOM 2086 O O . GLY A 1 259 ? -32.060 0.297 17.321 1.00 28.81 259 GLY A O 1
ATOM 2087 N N . LYS A 1 260 ? -30.001 -0.521 16.991 1.00 33.69 260 LYS A N 1
ATOM 2088 C CA . LYS A 1 260 ? -29.330 0.622 17.663 1.00 33.69 260 LYS A CA 1
ATOM 2089 C C . LYS A 1 260 ? -28.473 1.534 16.783 1.00 33.69 260 LYS A C 1
ATOM 2091 O O . LYS A 1 260 ? -28.195 2.651 17.202 1.00 33.69 260 LYS A O 1
ATOM 2096 N N . LEU A 1 261 ? -28.080 1.108 15.582 1.00 33.97 261 LEU A N 1
ATOM 2097 C CA . LEU A 1 261 ? -27.236 1.931 14.698 1.00 33.97 261 LEU A CA 1
ATOM 2098 C C . LEU A 1 261 ? -28.036 2.849 13.762 1.00 33.97 261 LEU A C 1
ATOM 2100 O O . LEU A 1 261 ? -27.546 3.912 13.395 1.00 33.97 261 LEU A O 1
ATOM 2104 N N . ILE A 1 262 ? -29.285 2.500 13.437 1.00 31.08 262 ILE A N 1
ATOM 2105 C CA . ILE A 1 262 ? -30.131 3.314 12.543 1.00 31.08 262 ILE A CA 1
ATOM 2106 C C . ILE A 1 262 ? -30.585 4.620 13.228 1.00 31.08 262 ILE A C 1
ATOM 2108 O O . ILE A 1 262 ? -30.861 5.611 12.559 1.00 31.08 262 ILE A O 1
ATOM 2112 N N . THR A 1 263 ? -30.555 4.690 14.560 1.00 32.00 263 THR A N 1
ATOM 2113 C CA . THR A 1 263 ? -30.940 5.892 15.319 1.00 32.00 263 THR A CA 1
ATOM 2114 C C . THR A 1 263 ? -29.827 6.942 15.447 1.00 32.00 263 THR A C 1
ATOM 2116 O O . THR A 1 263 ? -30.097 8.045 15.906 1.00 32.00 263 THR A O 1
ATOM 2119 N N . ALA A 1 264 ? -28.585 6.644 15.041 1.00 33.44 264 ALA A N 1
ATOM 2120 C CA . ALA A 1 264 ? -27.465 7.594 15.107 1.00 33.44 264 ALA A CA 1
ATOM 2121 C C . ALA A 1 264 ? -27.280 8.423 13.818 1.00 33.44 264 ALA A C 1
ATOM 2123 O O . ALA A 1 264 ? -26.504 9.375 13.806 1.00 33.44 264 ALA A O 1
ATOM 2124 N N . ALA A 1 265 ? -28.008 8.095 12.743 1.00 32.12 265 ALA A N 1
ATOM 2125 C CA . ALA A 1 265 ? -27.970 8.833 11.477 1.00 32.12 265 ALA A CA 1
ATOM 2126 C C . ALA A 1 265 ? -28.798 10.134 11.493 1.00 32.12 265 ALA A C 1
ATOM 2128 O O . ALA A 1 265 ? -28.748 10.915 10.544 1.00 32.12 265 ALA A O 1
ATOM 2129 N N . SER A 1 266 ? -29.528 10.421 12.574 1.00 33.31 266 SER A N 1
ATOM 2130 C CA . SER A 1 266 ? -30.035 11.767 12.818 1.00 33.31 266 SER A CA 1
ATOM 2131 C C . SER A 1 266 ? -28.914 12.605 13.428 1.00 33.31 266 SER A C 1
ATOM 2133 O O . SER A 1 266 ? -28.719 12.584 14.645 1.00 33.31 266 SER A O 1
ATOM 2135 N N . LEU A 1 267 ? -28.183 13.345 12.585 1.00 35.84 267 LEU A N 1
ATOM 2136 C CA . LEU A 1 267 ? -27.389 14.489 13.037 1.00 35.84 267 LEU A CA 1
ATOM 2137 C C . LEU A 1 267 ? -28.226 15.280 14.057 1.00 35.84 267 LEU A C 1
ATOM 2139 O O . LEU A 1 267 ? -29.364 15.653 13.741 1.00 35.84 267 LEU A O 1
ATOM 2143 N N . PRO A 1 268 ? -27.713 15.563 15.264 1.00 33.28 268 PRO A N 1
ATOM 2144 C CA . PRO A 1 268 ? -28.396 16.501 16.120 1.00 33.28 268 PRO A CA 1
ATOM 2145 C C . PRO A 1 268 ? -28.385 17.848 15.393 1.00 33.28 268 PRO A C 1
ATOM 2147 O O . PRO A 1 268 ? -27.332 18.348 14.993 1.00 33.28 268 PRO A O 1
ATOM 2150 N N . ARG A 1 269 ? -29.567 18.459 15.243 1.00 37.03 269 ARG A N 1
ATOM 2151 C CA . ARG A 1 269 ? -29.746 19.831 14.727 1.00 37.03 269 ARG A CA 1
ATOM 2152 C C . ARG A 1 269 ? -28.828 20.861 15.423 1.00 37.03 269 ARG A C 1
ATOM 2154 O O . ARG A 1 269 ? -28.599 21.934 14.878 1.00 37.03 269 ARG A O 1
ATOM 2161 N N . SER A 1 270 ? -28.230 20.508 16.565 1.00 40.03 270 SER A N 1
ATOM 2162 C CA . SER A 1 270 ? -27.291 21.341 17.314 1.00 40.03 270 SER A CA 1
ATOM 2163 C C . SER A 1 270 ? -25.963 21.626 16.600 1.00 40.03 270 SER A C 1
ATOM 2165 O O . SER A 1 270 ? -25.396 22.688 16.842 1.00 40.03 270 SER A O 1
ATOM 2167 N N . THR A 1 271 ? -25.459 20.765 15.705 1.00 38.00 271 THR A N 1
ATOM 2168 C CA . THR A 1 271 ? -24.183 21.048 15.010 1.00 38.00 271 THR A CA 1
ATOM 2169 C C . THR A 1 271 ? -24.355 22.141 13.950 1.00 38.00 271 THR A C 1
ATOM 2171 O O . THR A 1 271 ? -23.479 22.990 13.791 1.00 38.00 271 THR A O 1
ATOM 2174 N N . SER A 1 272 ? -25.525 22.193 13.299 1.00 34.78 272 SER A N 1
ATOM 2175 C CA . SER A 1 272 ? -25.915 23.306 12.420 1.00 34.78 272 SER A CA 1
ATOM 2176 C C . SER A 1 272 ? -26.074 24.606 13.212 1.00 34.78 272 SER A C 1
ATOM 2178 O O . SER A 1 272 ? -25.571 25.639 12.784 1.00 34.78 272 SER A O 1
ATOM 2180 N N . ASP A 1 273 ? -26.695 24.558 14.395 1.00 35.84 273 ASP A N 1
ATOM 2181 C CA . ASP A 1 273 ? -26.887 25.744 15.241 1.00 35.84 273 ASP A CA 1
ATOM 2182 C C . ASP A 1 273 ? -25.570 26.312 15.787 1.00 35.84 273 ASP A C 1
ATOM 2184 O O . ASP A 1 273 ? -25.435 27.527 15.935 1.00 35.84 273 ASP A O 1
ATOM 2188 N N . ILE A 1 274 ? -24.581 25.459 16.072 1.00 39.31 274 ILE A N 1
ATOM 2189 C CA . ILE A 1 274 ? -23.246 25.894 16.506 1.00 39.31 274 ILE A CA 1
ATOM 2190 C C . ILE A 1 274 ? -22.498 26.552 15.341 1.00 39.31 274 ILE A C 1
ATOM 2192 O O . ILE A 1 274 ? -21.957 27.642 15.514 1.00 39.31 274 ILE A O 1
ATOM 2196 N N . ILE A 1 275 ? -22.528 25.961 14.142 1.00 38.03 275 ILE A N 1
ATOM 2197 C CA . ILE A 1 275 ? -21.894 26.541 12.946 1.00 38.03 275 ILE A CA 1
ATOM 2198 C C . ILE A 1 275 ? -22.569 27.868 12.557 1.00 38.03 275 ILE A C 1
ATOM 2200 O O . ILE A 1 275 ? -21.876 28.846 12.277 1.00 38.03 275 ILE A O 1
ATOM 2204 N N . SER A 1 276 ? -23.902 27.960 12.632 1.00 36.97 276 SER A N 1
ATOM 2205 C CA . SER A 1 276 ? -24.637 29.211 12.406 1.00 36.97 276 SER A CA 1
ATOM 2206 C C . SER A 1 276 ? -24.321 30.273 13.465 1.00 36.97 276 SER A C 1
ATOM 2208 O O . SER A 1 276 ? -24.129 31.433 13.112 1.00 36.97 276 SER A O 1
ATOM 2210 N N . LYS A 1 277 ? -24.187 29.911 14.748 1.00 36.41 277 LYS A N 1
ATOM 2211 C CA . LYS A 1 277 ? -23.797 30.858 15.812 1.00 36.41 277 LYS A CA 1
ATOM 2212 C C . LYS A 1 277 ? -22.355 31.349 15.668 1.00 36.41 277 LYS A C 1
ATOM 2214 O O . LYS A 1 277 ? -22.104 32.531 15.898 1.00 36.41 277 LYS A O 1
ATOM 2219 N N . VAL A 1 278 ? -21.434 30.486 15.236 1.00 38.00 278 VAL A N 1
ATOM 2220 C CA . VAL A 1 278 ? -20.032 30.851 14.972 1.00 38.00 278 VAL A CA 1
ATOM 2221 C C . VAL A 1 278 ? -19.922 31.753 13.734 1.00 38.00 278 VAL A C 1
ATOM 2223 O O . VAL A 1 278 ? -19.223 32.763 13.780 1.00 38.00 278 VAL A O 1
ATOM 2226 N N . LEU A 1 279 ? -20.681 31.483 12.665 1.00 34.34 279 LEU A N 1
ATOM 2227 C CA . LEU A 1 279 ? -20.731 32.343 11.471 1.00 34.34 279 LEU A CA 1
ATOM 2228 C C . LEU A 1 279 ? -21.419 33.697 11.728 1.00 34.34 279 LEU A C 1
ATOM 2230 O O . LEU A 1 279 ? -21.023 34.704 11.144 1.00 34.34 279 LEU A O 1
ATOM 2234 N N . VAL A 1 280 ? -22.411 33.753 12.624 1.00 37.00 280 VAL A N 1
ATOM 2235 C CA . VAL A 1 280 ? -23.061 35.010 13.045 1.00 37.00 280 VAL A CA 1
ATOM 2236 C C . VAL A 1 280 ? -22.147 35.839 13.956 1.00 37.00 280 VAL A C 1
ATOM 2238 O O . VAL A 1 280 ? -22.136 37.065 13.849 1.00 37.00 280 VAL A O 1
ATOM 2241 N N . GLN A 1 281 ? -21.325 35.207 14.802 1.00 36.56 281 GLN A N 1
ATOM 2242 C CA . GLN A 1 281 ? -20.313 35.917 15.596 1.00 36.56 281 GLN A 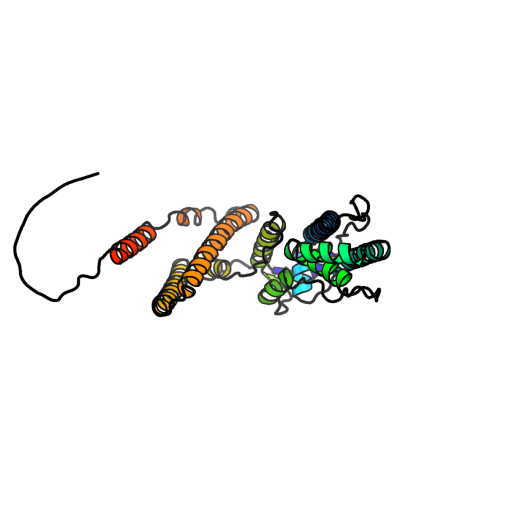CA 1
ATOM 2243 C C . GLN A 1 281 ? -19.135 36.419 14.748 1.00 36.56 281 GLN A C 1
ATOM 2245 O O . GLN A 1 281 ? -18.637 37.511 15.014 1.00 36.56 281 GLN A O 1
ATOM 2250 N N . ALA A 1 282 ? -18.752 35.700 13.689 1.00 33.88 282 ALA A N 1
ATOM 2251 C CA . ALA A 1 282 ? -17.716 36.130 12.745 1.00 33.88 282 ALA A CA 1
ATOM 2252 C C . ALA A 1 282 ? -18.157 37.274 11.804 1.00 33.88 282 ALA A C 1
ATOM 2254 O O . ALA A 1 282 ? -17.315 37.892 11.158 1.00 33.88 282 ALA A O 1
ATOM 2255 N N . LYS A 1 283 ? -19.462 37.583 11.734 1.00 30.67 283 LYS A N 1
ATOM 2256 C CA . LYS A 1 283 ? -20.025 38.686 10.930 1.00 30.67 283 LYS A CA 1
ATOM 2257 C C . LYS A 1 283 ? -20.246 39.996 11.696 1.00 30.67 283 LYS A C 1
ATOM 2259 O O . LYS A 1 283 ? -20.726 40.952 11.093 1.00 30.67 283 LYS A O 1
ATOM 2264 N N . LYS A 1 284 ? -19.916 40.087 12.992 1.00 28.78 284 LYS A N 1
ATOM 2265 C CA . LYS A 1 284 ? -19.969 41.377 13.704 1.00 28.78 284 LYS A CA 1
ATOM 2266 C C . LYS A 1 284 ? -18.785 42.254 13.273 1.00 28.78 284 LYS A C 1
ATOM 2268 O O . LYS A 1 284 ? -17.649 41.871 13.547 1.00 28.78 284 LYS A O 1
ATOM 2273 N N . PRO A 1 285 ? -19.007 43.426 12.648 1.00 30.97 285 PRO A N 1
ATOM 2274 C CA . PRO A 1 285 ? -17.925 44.364 12.399 1.00 30.97 285 PRO A CA 1
ATOM 2275 C C . PRO A 1 285 ? -17.416 44.899 13.739 1.00 30.97 285 PRO A C 1
ATOM 2277 O O . PRO A 1 285 ? -18.209 45.189 14.640 1.00 30.97 285 PRO A O 1
ATOM 2280 N N . LEU A 1 286 ? -16.097 45.047 13.849 1.00 34.44 286 LEU A N 1
ATOM 2281 C CA . LEU A 1 286 ? -15.441 45.862 14.866 1.00 34.44 286 LEU A CA 1
ATOM 2282 C C . LEU A 1 286 ? -16.103 47.249 14.895 1.00 34.44 286 LEU A C 1
ATOM 2284 O O . LEU A 1 286 ? -15.869 48.071 14.012 1.00 34.44 286 LEU A O 1
ATOM 2288 N N . ARG A 1 287 ? -16.938 47.512 15.908 1.00 30.75 287 ARG A N 1
ATOM 2289 C CA . ARG A 1 287 ? -17.319 48.880 16.262 1.00 30.75 287 ARG A CA 1
ATOM 2290 C C . ARG A 1 287 ? -16.108 49.522 16.930 1.00 30.75 287 ARG A C 1
ATOM 2292 O O . ARG A 1 287 ? -15.746 49.186 18.053 1.00 30.75 287 ARG A O 1
ATOM 2299 N N . SER A 1 288 ? -15.465 50.384 16.153 1.00 36.66 288 SER A N 1
ATOM 2300 C CA . SER A 1 288 ? -14.617 51.472 16.613 1.00 36.66 288 SER A CA 1
ATOM 2301 C C . SER A 1 288 ? -15.454 52.396 17.496 1.00 36.66 288 SER A C 1
ATOM 2303 O O . SER A 1 288 ? -16.475 52.903 17.041 1.00 36.66 288 SER A O 1
ATOM 2305 N N . ASP A 1 289 ? -15.011 52.602 18.734 1.00 30.64 289 ASP A N 1
ATOM 2306 C CA . ASP A 1 289 ? -15.382 53.766 19.535 1.00 30.64 289 ASP A CA 1
ATOM 2307 C C . ASP A 1 289 ? -14.142 54.657 19.648 1.00 30.64 289 ASP A C 1
ATOM 2309 O O . ASP A 1 289 ? -13.159 54.290 20.300 1.00 30.64 289 ASP A O 1
ATOM 2313 N N . ARG A 1 290 ? -14.192 55.818 18.986 1.00 29.84 290 ARG A N 1
ATOM 2314 C CA . ARG A 1 290 ? -13.853 57.118 19.584 1.00 29.84 290 ARG A CA 1
ATOM 2315 C C . ARG A 1 290 ? -14.375 58.267 18.715 1.00 29.84 290 ARG A C 1
ATOM 2317 O O . ARG A 1 290 ? -13.965 58.443 17.573 1.00 29.84 290 ARG A O 1
ATOM 2324 N N . ASP A 1 291 ? -15.285 58.995 19.345 1.00 31.39 291 ASP A N 1
ATOM 2325 C CA . ASP A 1 291 ? -15.938 60.271 19.057 1.00 31.39 291 ASP A CA 1
ATOM 2326 C C . ASP A 1 291 ? -15.248 61.254 18.101 1.00 31.39 291 ASP A C 1
ATOM 2328 O O . ASP A 1 291 ? -14.064 61.549 18.254 1.00 31.39 291 ASP A O 1
ATOM 2332 N N . CYS A 1 292 ? -16.054 61.874 17.226 1.00 28.14 292 CYS A N 1
ATOM 2333 C CA . CYS A 1 292 ? -16.234 63.334 17.143 1.00 28.14 292 CYS A CA 1
ATOM 2334 C C . CYS A 1 292 ? -17.380 63.699 16.168 1.00 28.14 292 CYS A C 1
ATOM 2336 O O . CYS A 1 292 ? -17.287 63.429 14.979 1.00 28.14 292 CYS A O 1
ATOM 2338 N N . ASN A 1 293 ? -18.424 64.335 16.713 1.00 28.73 293 ASN A N 1
ATOM 2339 C CA . ASN A 1 293 ? -19.286 65.389 16.149 1.00 28.73 293 ASN A CA 1
ATOM 2340 C C . ASN A 1 293 ? -19.640 65.419 14.647 1.00 28.73 293 ASN A C 1
ATOM 2342 O O . ASN A 1 293 ? -18.782 65.662 13.805 1.00 28.73 293 ASN A O 1
ATOM 2346 N N . GLY A 1 294 ? -20.951 65.470 14.372 1.00 27.28 294 GLY A N 1
ATOM 2347 C CA . GLY A 1 294 ? -21.497 66.248 13.251 1.00 27.28 294 GLY A CA 1
ATOM 2348 C C . GLY A 1 294 ? -22.585 65.550 12.437 1.00 27.28 294 GLY A C 1
ATOM 2349 O O . GLY A 1 294 ? -22.264 64.748 11.578 1.00 27.28 294 GLY A O 1
ATOM 2350 N N . SER A 1 295 ? -23.840 65.903 12.743 1.00 28.36 295 SER A N 1
ATOM 2351 C CA . SER A 1 295 ? -24.955 66.223 11.821 1.00 28.36 295 SER A CA 1
ATOM 2352 C C . SER A 1 295 ? -25.254 65.382 10.563 1.00 28.36 295 SER A C 1
ATOM 2354 O O . SER A 1 295 ? -24.393 65.211 9.712 1.00 28.36 295 SER A O 1
ATOM 2356 N N . GLU A 1 296 ? -26.567 65.112 10.407 1.00 29.81 296 GLU A N 1
ATOM 2357 C CA . GLU A 1 296 ? -27.319 64.887 9.145 1.00 29.81 296 GLU A CA 1
ATOM 2358 C C . GLU A 1 296 ? -27.049 63.547 8.426 1.00 29.81 296 GLU A C 1
ATOM 2360 O O . GLU A 1 296 ? -25.950 63.022 8.458 1.00 29.81 296 GLU A O 1
ATOM 2365 N N . GLU A 1 297 ? -27.958 62.866 7.732 1.00 30.20 297 GLU A N 1
ATOM 2366 C CA . GLU A 1 297 ? -29.407 62.883 7.515 1.00 30.20 297 GLU A CA 1
ATOM 2367 C C . GLU A 1 297 ? -29.716 61.538 6.801 1.00 30.20 297 GLU A C 1
ATOM 2369 O O . GLU A 1 297 ? -28.933 61.093 5.971 1.00 30.20 297 GLU A O 1
ATOM 2374 N N . LEU A 1 298 ? -30.832 60.900 7.174 1.00 29.41 298 LEU A N 1
ATOM 2375 C CA . LEU A 1 298 ? -31.828 60.153 6.374 1.00 29.41 298 LEU A CA 1
ATOM 2376 C C . LEU A 1 298 ? -31.498 59.188 5.197 1.00 29.41 298 LEU A C 1
ATOM 2378 O O . LEU A 1 298 ? -30.602 59.373 4.384 1.00 29.41 298 LEU A O 1
ATOM 2382 N N . SER A 1 299 ? -32.466 58.263 5.047 1.00 28.02 299 SER A N 1
ATOM 2383 C CA . SER A 1 299 ? -32.831 57.328 3.951 1.00 28.02 299 SER A CA 1
ATOM 2384 C C . SER A 1 299 ? -32.168 55.940 3.989 1.00 28.02 299 SER A C 1
ATOM 2386 O O . SER A 1 299 ? -30.951 55.814 3.944 1.00 28.02 299 SER A O 1
ATOM 2388 N N . GLU A 1 300 ? -32.872 54.856 4.351 1.00 32.09 300 GLU A N 1
ATOM 2389 C CA . GLU A 1 300 ? -33.978 54.142 3.658 1.00 32.09 300 GLU A CA 1
ATOM 2390 C C . GLU A 1 300 ? -33.634 53.660 2.242 1.00 32.09 300 GLU A C 1
ATOM 2392 O O . GLU A 1 300 ? -33.374 54.480 1.375 1.00 32.09 300 GLU A O 1
ATOM 2397 N N . GLU A 1 301 ? -33.706 52.327 2.067 1.00 30.22 301 GLU A N 1
ATOM 2398 C CA . GLU A 1 301 ? -33.946 51.504 0.855 1.00 30.22 301 GLU A CA 1
ATOM 2399 C C . GLU A 1 301 ? -32.971 50.309 0.799 1.00 30.22 301 GLU A C 1
ATOM 2401 O O . GLU A 1 301 ? -31.798 50.433 1.125 1.00 30.22 301 GLU A O 1
ATOM 2406 N N . CYS A 1 302 ? -33.307 49.103 0.350 1.00 27.92 302 CYS A N 1
ATOM 2407 C CA . CYS A 1 302 ? -34.535 48.321 0.260 1.00 27.92 302 CYS A CA 1
ATOM 2408 C C . CYS A 1 302 ? -34.082 46.896 -0.132 1.00 27.92 302 CYS A C 1
ATOM 2410 O O . CYS A 1 302 ? -32.980 46.691 -0.637 1.00 27.92 302 CYS A O 1
ATOM 2412 N N . PHE A 1 303 ? -34.945 45.924 0.133 1.00 27.52 303 PHE A N 1
ATOM 2413 C CA . PHE A 1 303 ? -34.860 44.502 -0.217 1.00 27.52 303 PHE A CA 1
ATOM 2414 C C . PHE A 1 303 ? -34.408 44.192 -1.665 1.00 27.52 303 PHE A C 1
ATOM 2416 O O . PHE A 1 303 ? -34.892 44.833 -2.595 1.00 27.52 303 PHE A O 1
ATOM 2423 N N . ILE A 1 304 ? -33.583 43.146 -1.857 1.00 40.56 304 ILE A N 1
ATOM 2424 C CA . ILE A 1 304 ? -33.902 41.794 -2.402 1.00 40.56 304 ILE A CA 1
ATOM 2425 C C . ILE A 1 304 ? -32.710 40.867 -2.118 1.00 40.56 304 ILE A C 1
ATOM 2427 O O . ILE A 1 304 ? -31.557 41.287 -2.362 1.00 40.56 304 ILE A O 1
#

Sequence (304 aa):
MHASTSRLSLDDMERSVSKIDLPYEANPLTVVSTTDAHAVAHAIDTATWSVLLQVPFAAWVLKAVGRDTDLMDSFFWYHRALGIRLHSLLRMHSELPRFKNELWETVPGVNPLARAVISSCVQNTRSWKCVAHDLEIGFITEPLTDVFGHQPRYLDADEFYLLNARFQRIYGETVRTARFRADLILFRGIRDMPPASLAGSITTEDLRCFQNAYALVLSERNEGWRHLGRSWQQRSEDSIECLRTGLQIQWTLGRTCHGKLITAASLPRSTSDIISKVLVQAKKPLRSDRDCNGSEELSEECFI

Organism: Blastomyces gilchristii (strain SLH14081) (NCBI:txid559298)

pLDDT: mean 72.45, std 21.45, range [27.28, 94.62]

Secondary structure (DSSP, 8-state):
------EEEHHHHHHHHTT--------TTSSS-TT-HHHHHHHHHHHHHHHHHHS-HHHHHHHHTT---HHHHHHHHHHHHHHHHHHHHHHH-TTHHHHHHHHHHHGGGS-HHHHHHHHHHHH--S-S---TT----HHHHHHHHHHH-S--SEEEHHHHHHHHHHHHHHHHSS-TTPPPP---HHHHHHHHS-HHHHHHHHHHHHHHHHHHHHHTGGGS-THHHHHHHHHHHHHHHHHHHHHHHHHHHHHHS-SS-TTTSGGG-S--THHHHHHHHHHHHTT---------------------